Protein AF-0000000066075608 (afdb_homodimer)

Sequence (292 aa):
MLTFQFLFRASPATLLLTLYLQLGVITAQEDTRRTIILSTELPQEVTANELTTLKLKVETELRECMVIKAYLVSSKPLAGPFNYKYTGCLCSDYPRTFYWDFQTNSTVRIATVVDIIRELNICPDDQAVVPIKSNRYYAITDLTVNMLTFQFLFRASPATLLLTLYLQLGVITAQEDTRRTIILSTELPQEVTANELTTLKLKVETELRECMVIKAYLVSSKPLAGPFNYKYTGCLCSDYPRTFYWDFQTNSTVRIATVVDIIRELNICPDDQAVVPIKSNRYYAITDLTVN

InterPro domains:
  IPR007990 Prolactin-inducible protein [PF05326] (4-126)
  IPR007990 Prolactin-inducible protein [PIRSF002572] (1-146)
  IPR007990 Prolactin-inducible protein [PTHR15096] (1-145)
  IPR013783 Immunoglobulin-like fold [G3DSA:2.60.40.10] (29-146)
  IPR014756 Immunoglobulin E-set [SSF81296] (30-145)

pLDDT: mean 81.88, std 24.33, range [28.05, 98.69]

Structure (mmCIF, N/CA/C/O backbone):
data_AF-0000000066075608-model_v1
#
loop_
_entity.id
_entity.type
_entity.pdbx_description
1 polymer 'Prolactin-inducible protein homolog'
#
loop_
_atom_site.group_PDB
_atom_site.id
_atom_site.type_symbol
_atom_site.label_atom_id
_atom_site.label_alt_id
_atom_site.label_comp_id
_atom_site.label_asym_id
_atom_site.label_entity_id
_atom_site.label_seq_id
_atom_site.pdbx_PDB_ins_code
_atom_site.Cartn_x
_atom_site.Cartn_y
_atom_site.Cartn_z
_atom_site.occupancy
_atom_site.B_iso_or_equiv
_atom_site.auth_seq_id
_atom_site.auth_comp_id
_atom_site.auth_asym_id
_atom_site.auth_atom_id
_atom_site.pdbx_PDB_model_num
ATOM 1 N N . MET A 1 1 ? 71.5 -46.625 41.188 1 32.97 1 MET A N 1
ATOM 2 C CA . MET A 1 1 ? 71.75 -45.312 40.531 1 32.97 1 MET A CA 1
ATOM 3 C C . MET A 1 1 ? 70.438 -44.75 40.031 1 32.97 1 MET A C 1
ATOM 5 O O . MET A 1 1 ? 70.188 -44.688 38.812 1 32.97 1 MET A O 1
ATOM 9 N N . LEU A 1 2 ? 69.188 -45.188 40.719 1 36.72 2 LEU A N 1
ATOM 10 C CA . LEU A 1 2 ? 67.812 -44.938 40.281 1 36.72 2 LEU A CA 1
ATOM 11 C C . LEU A 1 2 ? 67.5 -43.469 40.281 1 36.72 2 LEU A C 1
ATOM 13 O O . LEU A 1 2 ? 67.625 -42.812 41.312 1 36.72 2 LEU A O 1
ATOM 17 N N . THR A 1 3 ? 67.75 -42.812 39.062 1 39.34 3 THR A N 1
ATOM 18 C CA . THR A 1 3 ? 67.562 -41.469 38.531 1 39.34 3 THR A CA 1
ATOM 19 C C . THR A 1 3 ? 66.125 -41 38.844 1 39.34 3 THR A C 1
ATOM 21 O O . THR A 1 3 ? 65.125 -41.719 38.594 1 39.34 3 THR A O 1
ATOM 24 N N . PHE A 1 4 ? 65.938 -40.188 39.969 1 36.09 4 PHE A N 1
ATOM 25 C CA . PHE A 1 4 ? 64.812 -39.438 40.5 1 36.09 4 PHE A CA 1
ATOM 26 C C . PHE A 1 4 ? 64.25 -38.5 39.469 1 36.09 4 PHE A C 1
ATOM 28 O O . PHE A 1 4 ? 64.562 -37.312 39.438 1 36.09 4 PHE A O 1
ATOM 35 N N . GLN A 1 5 ? 64.25 -38.875 38.188 1 39.69 5 GLN A N 1
ATOM 36 C CA . GLN A 1 5 ? 63.906 -37.781 37.25 1 39.69 5 GLN A CA 1
ATOM 37 C C . GLN A 1 5 ? 62.469 -37.344 37.438 1 39.69 5 GLN A C 1
ATOM 39 O O . GLN A 1 5 ? 61.531 -38.125 37.219 1 39.69 5 GLN A O 1
ATOM 44 N N . PHE A 1 6 ? 62.188 -36.75 38.656 1 35.66 6 PHE A N 1
ATOM 45 C CA . PHE A 1 6 ? 60.812 -36.281 38.875 1 35.66 6 PHE A CA 1
ATOM 46 C C . PHE A 1 6 ? 60.344 -35.375 37.75 1 35.66 6 PHE A C 1
ATOM 48 O O . PHE A 1 6 ? 61.094 -34.469 37.312 1 35.66 6 PHE A O 1
ATOM 55 N N . LEU A 1 7 ? 59.5 -35.969 36.844 1 35.28 7 LEU A N 1
ATOM 56 C CA . LEU A 1 7 ? 58.75 -35.469 35.719 1 35.28 7 LEU A CA 1
ATOM 57 C C . LEU A 1 7 ? 57.812 -34.344 36.125 1 35.28 7 LEU A C 1
ATOM 59 O O . LEU A 1 7 ? 56.906 -34.531 36.938 1 35.28 7 LEU A O 1
ATOM 63 N N . PHE A 1 8 ? 58.469 -33.219 36.562 1 33.34 8 PHE A N 1
ATOM 64 C CA . PHE A 1 8 ? 57.625 -32.062 36.781 1 33.34 8 PHE A CA 1
ATOM 65 C C . PHE A 1 8 ? 56.719 -31.797 35.594 1 33.34 8 PHE A C 1
ATOM 67 O O . PHE A 1 8 ? 57.188 -31.547 34.5 1 33.34 8 PHE A O 1
ATOM 74 N N . ARG A 1 9 ? 55.406 -32.438 35.656 1 31.97 9 ARG A N 1
ATOM 75 C CA . ARG A 1 9 ? 54.344 -32.438 34.688 1 31.97 9 ARG A CA 1
ATOM 76 C C . ARG A 1 9 ? 53.938 -31.031 34.281 1 31.97 9 ARG A C 1
ATOM 78 O O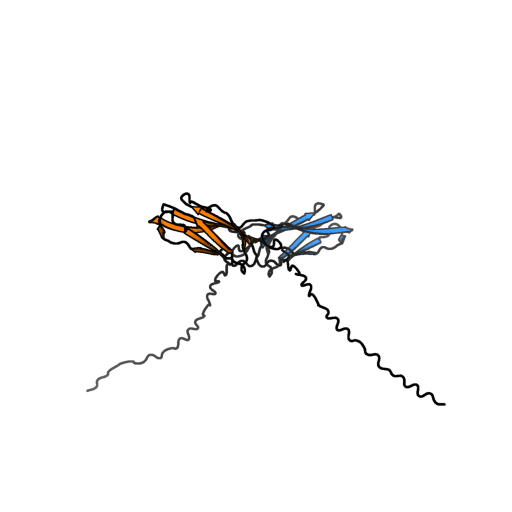 . ARG A 1 9 ? 53.688 -30.766 33.094 1 31.97 9 ARG A O 1
ATOM 85 N N . ALA A 1 10 ? 53.469 -30.125 35.25 1 37.59 10 ALA A N 1
ATOM 86 C CA . ALA A 1 10 ? 52.188 -29.516 34.938 1 37.59 10 ALA A CA 1
ATOM 87 C C . ALA A 1 10 ? 52.344 -28.297 34.031 1 37.59 10 ALA A C 1
ATOM 89 O O . ALA A 1 10 ? 53.125 -27.375 34.375 1 37.59 10 ALA A O 1
ATOM 90 N N . SER A 1 11 ? 52.406 -28.469 32.719 1 36.84 11 SER A N 1
ATOM 91 C CA . SER A 1 11 ? 52.406 -27.344 31.797 1 36.84 11 SER A CA 1
ATOM 92 C C . SER A 1 11 ? 51.281 -26.359 32.125 1 36.84 11 SER A C 1
ATOM 94 O O . SER A 1 11 ? 50.156 -26.766 32.438 1 36.84 11 SER A O 1
ATOM 96 N N . PRO A 1 12 ? 51.562 -25.172 32.75 1 39.66 12 PRO A N 1
ATOM 97 C CA . PRO A 1 12 ? 50.594 -24.109 32.969 1 39.66 12 PRO A CA 1
ATOM 98 C C . PRO A 1 12 ? 49.812 -23.75 31.688 1 39.66 12 PRO A C 1
ATOM 100 O O . PRO A 1 12 ? 50.438 -23.531 30.641 1 39.66 12 PRO A O 1
ATOM 103 N N . ALA A 1 13 ? 48.656 -24.5 31.422 1 40.81 13 ALA A N 1
ATOM 104 C CA . ALA A 1 13 ? 47.688 -24.125 30.391 1 40.81 13 ALA A CA 1
ATOM 105 C C . ALA A 1 13 ? 47.344 -22.641 30.484 1 40.81 13 ALA A C 1
ATOM 107 O O . ALA A 1 13 ? 46.938 -22.156 31.531 1 40.81 13 ALA A O 1
ATOM 108 N N . THR A 1 14 ? 48.25 -21.75 29.938 1 44 14 THR A N 1
ATOM 109 C CA . THR A 1 14 ? 47.906 -20.344 29.766 1 44 14 THR A CA 1
ATOM 110 C C . THR A 1 14 ? 46.5 -20.203 29.188 1 44 14 THR A C 1
ATOM 112 O O . THR A 1 14 ? 46.156 -20.828 28.188 1 44 14 THR A O 1
ATOM 115 N N . LEU A 1 15 ? 45.5 -20.156 30.109 1 35.09 15 LEU A N 1
ATOM 116 C CA . LEU A 1 15 ? 44.125 -19.797 29.75 1 35.09 15 LEU A CA 1
ATOM 117 C C . LEU A 1 15 ? 44.094 -18.469 29 1 35.09 15 LEU A C 1
ATOM 119 O O . LEU A 1 15 ? 44.438 -17.422 29.562 1 35.09 15 LEU A O 1
ATOM 123 N N . LEU A 1 16 ? 44.656 -18.531 27.719 1 34.34 16 LEU A N 1
ATOM 124 C CA . LEU A 1 16 ? 44.406 -17.359 26.891 1 34.34 16 LEU A CA 1
ATOM 125 C C . LEU A 1 16 ? 42.938 -16.953 26.984 1 34.34 16 LEU A C 1
ATOM 127 O O . LEU A 1 16 ? 42.031 -17.766 26.672 1 34.34 16 LEU A O 1
ATOM 131 N N . LEU A 1 17 ? 42.625 -16.234 28.047 1 32.09 17 LEU A N 1
ATOM 132 C CA . LEU A 1 17 ? 41.344 -15.539 28.078 1 32.09 17 LEU A CA 1
ATOM 133 C C . LEU A 1 17 ? 41.125 -14.734 26.797 1 32.09 17 LEU A C 1
ATOM 135 O O . LEU A 1 17 ? 41.781 -13.703 26.594 1 32.09 17 LEU A O 1
ATOM 139 N N . THR A 1 18 ? 41.156 -15.477 25.641 1 39.19 18 THR A N 1
ATOM 140 C CA . THR A 1 18 ? 40.719 -14.742 24.453 1 39.19 18 THR A CA 1
ATOM 141 C C . THR A 1 18 ? 39.375 -14.047 24.719 1 39.19 18 THR A C 1
ATOM 143 O O . THR A 1 18 ? 38.406 -14.695 25.141 1 39.19 18 THR A O 1
ATOM 146 N N . LEU A 1 19 ? 39.5 -12.867 25.391 1 36.06 19 LEU A N 1
ATOM 147 C CA . LEU A 1 19 ? 38.344 -12 25.328 1 36.06 19 LEU A CA 1
ATOM 148 C C . LEU A 1 19 ? 37.781 -11.953 23.922 1 36.06 19 LEU A C 1
ATOM 150 O O . LEU A 1 19 ? 38.375 -11.344 23.031 1 36.06 19 LEU A O 1
ATOM 154 N N . TYR A 1 20 ? 37.344 -13.195 23.484 1 33.28 20 TYR A N 1
ATOM 155 C CA . TYR A 1 20 ? 36.469 -13.094 22.312 1 33.28 20 TYR A CA 1
ATOM 156 C C . TYR A 1 20 ? 35.5 -11.93 22.453 1 33.28 20 TYR A C 1
ATOM 158 O O . TYR A 1 20 ? 34.719 -11.891 23.391 1 33.28 20 TYR A O 1
ATOM 166 N N . LEU A 1 21 ? 36.031 -10.633 22.359 1 32.81 21 LEU A N 1
ATOM 167 C CA . LEU A 1 21 ? 35.094 -9.602 21.984 1 32.81 21 LEU A CA 1
ATOM 168 C C . LEU A 1 21 ? 34.094 -10.117 20.938 1 32.81 21 LEU A C 1
ATOM 170 O O . LEU A 1 21 ? 34.5 -10.367 19.781 1 32.81 21 LEU A O 1
ATOM 174 N N . GLN A 1 22 ? 33.281 -11.086 21.312 1 31.14 22 GLN A N 1
ATOM 175 C CA . GLN A 1 22 ? 32.125 -11.336 20.469 1 31.14 22 GLN A CA 1
ATOM 176 C C . GLN A 1 22 ? 31.484 -10.023 20 1 31.14 22 GLN A C 1
ATOM 178 O O . GLN A 1 22 ? 30.859 -9.312 20.797 1 31.14 22 GLN A O 1
ATOM 183 N N . LEU A 1 23 ? 32.25 -9.156 19.328 1 34.84 23 LEU A N 1
ATOM 184 C CA . LEU A 1 23 ? 31.438 -8.234 18.531 1 34.84 23 LEU A CA 1
ATOM 185 C C . LEU A 1 23 ? 30.234 -8.945 17.922 1 34.84 23 LEU A C 1
ATOM 187 O O . LEU A 1 23 ? 30.406 -9.867 17.109 1 34.84 23 LEU A O 1
ATOM 191 N N . GLY A 1 24 ? 29.281 -9.281 18.781 1 35.47 24 GLY A N 1
ATOM 192 C CA . GLY A 1 24 ? 27.984 -9.633 18.203 1 35.47 24 GLY A CA 1
ATOM 193 C C . GLY A 1 24 ? 27.688 -8.922 16.906 1 35.47 24 GLY A C 1
ATOM 194 O O . GLY A 1 24 ? 27.625 -7.695 16.859 1 35.47 24 GLY A O 1
ATOM 195 N N . VAL A 1 25 ? 28.375 -9.266 15.859 1 35.84 25 VAL A N 1
ATOM 196 C CA . VAL A 1 25 ? 27.828 -8.875 14.57 1 35.84 25 VAL A CA 1
ATOM 197 C C . VAL A 1 25 ? 26.297 -8.953 14.617 1 35.84 25 VAL A C 1
ATOM 199 O O . VAL A 1 25 ? 25.734 -10.039 14.797 1 35.84 25 VAL A O 1
ATOM 202 N N . ILE A 1 26 ? 25.625 -8.164 15.383 1 35.56 26 ILE A N 1
ATOM 203 C CA . ILE A 1 26 ? 24.203 -7.984 15.094 1 35.56 26 ILE A CA 1
ATOM 204 C C . ILE A 1 26 ? 23.984 -8.031 13.586 1 35.56 26 ILE A C 1
ATOM 206 O O . ILE A 1 26 ? 24.5 -7.18 12.852 1 35.56 26 ILE A O 1
ATOM 210 N N . THR A 1 27 ? 24.312 -9.125 12.93 1 33.5 27 THR A N 1
ATOM 211 C CA . THR A 1 27 ? 23.672 -9.141 11.617 1 33.5 27 THR A CA 1
ATOM 212 C C . THR A 1 27 ? 22.297 -8.461 11.68 1 33.5 27 THR A C 1
ATOM 214 O O . THR A 1 27 ? 21.438 -8.844 12.469 1 33.5 27 THR A O 1
ATOM 217 N N . ALA A 1 28 ? 22.312 -7.227 11.734 1 35.5 28 ALA A N 1
ATOM 218 C CA . ALA A 1 28 ? 21.016 -6.633 11.43 1 35.5 28 ALA A CA 1
ATOM 219 C C . ALA A 1 28 ? 20.219 -7.531 10.484 1 35.5 28 ALA A C 1
ATOM 221 O O . ALA A 1 28 ? 20.562 -7.676 9.312 1 35.5 28 ALA A O 1
ATOM 222 N N . GLN A 1 29 ? 20.078 -8.844 10.68 1 38 29 GLN A N 1
ATOM 223 C CA . GLN A 1 29 ? 19.094 -9.586 9.906 1 38 29 GLN A CA 1
ATOM 224 C C . GLN A 1 29 ? 17.984 -8.664 9.406 1 38 29 GLN A C 1
ATOM 226 O O . GLN A 1 29 ? 17.219 -8.125 10.203 1 38 29 GLN A O 1
ATOM 231 N N . GLU A 1 30 ? 18.234 -7.785 8.625 1 43.56 30 GLU A N 1
ATOM 232 C CA . GLU A 1 30 ? 17.219 -6.934 8.008 1 43.56 30 GLU A CA 1
ATOM 233 C C . GLU A 1 30 ? 15.922 -7.699 7.777 1 43.56 30 GLU A C 1
ATOM 235 O O . GLU A 1 30 ? 15.891 -8.672 7.016 1 43.56 30 GLU A O 1
ATOM 240 N N . ASP A 1 31 ? 15.211 -8.156 8.805 1 51.06 31 ASP A N 1
ATOM 241 C CA . ASP A 1 31 ? 13.906 -8.805 8.844 1 51.06 31 ASP A CA 1
ATOM 242 C C . ASP A 1 31 ? 12.953 -8.188 7.824 1 51.06 31 ASP A C 1
ATOM 244 O O . ASP A 1 31 ? 12.148 -7.316 8.164 1 51.06 31 ASP A O 1
ATOM 248 N N . THR A 1 32 ? 13.383 -7.875 6.621 1 71.88 32 THR A N 1
ATOM 249 C CA . THR A 1 32 ? 12.492 -7.32 5.605 1 71.88 32 THR A CA 1
ATOM 250 C C . THR A 1 32 ? 11.367 -8.297 5.281 1 71.88 32 THR A C 1
ATOM 252 O O . THR A 1 32 ? 11.625 -9.469 4.988 1 71.88 32 THR A O 1
ATOM 255 N N . ARG A 1 33 ? 10.195 -8.055 5.703 1 88.75 33 ARG A N 1
ATOM 256 C CA . ARG A 1 33 ? 9.008 -8.852 5.422 1 88.75 33 ARG A CA 1
ATOM 257 C C . ARG A 1 33 ? 8.852 -9.094 3.924 1 88.75 33 ARG A C 1
ATOM 259 O O . ARG A 1 33 ? 8.992 -8.172 3.121 1 88.75 33 ARG A O 1
ATOM 266 N N . ARG A 1 34 ? 8.734 -10.352 3.604 1 93.94 34 ARG A N 1
ATOM 267 C CA . ARG A 1 34 ? 8.461 -10.664 2.205 1 93.94 34 ARG A CA 1
ATOM 268 C C . ARG A 1 34 ? 7.027 -10.305 1.832 1 93.94 34 ARG A C 1
ATOM 270 O O . ARG A 1 34 ? 6.078 -10.789 2.451 1 93.94 34 ARG A O 1
ATOM 277 N N . THR A 1 35 ? 6.812 -9.469 0.771 1 95.62 35 THR A N 1
ATOM 278 C CA . THR A 1 35 ? 5.5 -8.992 0.345 1 95.62 35 THR A CA 1
ATOM 279 C C . THR A 1 35 ? 4.656 -10.141 -0.198 1 95.62 35 THR A C 1
ATOM 281 O O . THR A 1 35 ? 3.477 -10.266 0.143 1 95.62 35 THR A O 1
ATOM 284 N N . ILE A 1 36 ? 5.285 -10.945 -1.074 1 97.31 36 ILE A N 1
ATOM 285 C CA . ILE A 1 36 ? 4.586 -12.086 -1.66 1 97.31 36 ILE A CA 1
ATOM 286 C C . ILE A 1 36 ? 5.484 -13.32 -1.608 1 97.31 36 ILE A C 1
ATOM 288 O O . ILE A 1 36 ? 6.672 -13.25 -1.94 1 97.31 36 ILE A O 1
ATOM 292 N N . ILE A 1 37 ? 4.945 -14.43 -1.154 1 97.94 37 ILE A N 1
ATOM 293 C CA . ILE A 1 37 ? 5.574 -15.742 -1.185 1 97.94 37 ILE A CA 1
ATOM 294 C C . ILE A 1 37 ? 4.75 -16.688 -2.055 1 97.94 37 ILE A C 1
ATOM 296 O O . ILE A 1 37 ? 3.555 -16.875 -1.812 1 97.94 37 ILE A 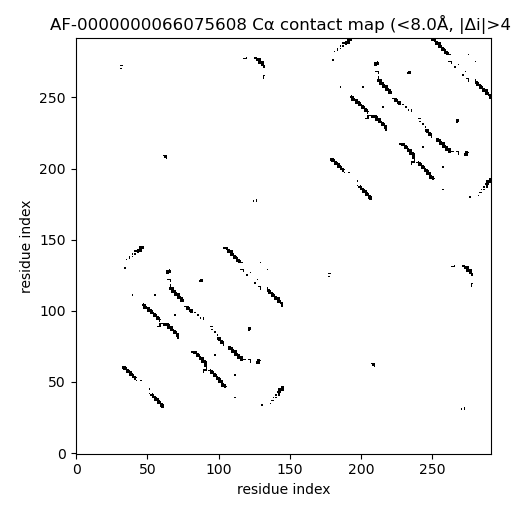O 1
ATOM 300 N N . LEU A 1 38 ? 5.41 -17.25 -3.029 1 98.31 38 LEU A N 1
ATOM 301 C CA . LEU A 1 38 ? 4.715 -18.125 -3.965 1 98.31 38 LEU A CA 1
ATOM 302 C C . LEU A 1 38 ? 5.152 -19.578 -3.785 1 98.31 38 LEU A C 1
ATOM 304 O O . LEU A 1 38 ? 6.34 -19.844 -3.572 1 98.31 38 LEU A O 1
ATOM 308 N N . SER A 1 39 ? 4.176 -20.438 -3.822 1 97.12 39 SER A N 1
ATOM 309 C CA . SER A 1 39 ? 4.402 -21.891 -3.881 1 97.12 39 SER A CA 1
ATOM 310 C C . SER A 1 39 ? 3.562 -22.531 -4.98 1 97.12 39 SER A C 1
ATOM 312 O O . SER A 1 39 ? 2.334 -22.562 -4.887 1 97.12 39 SER A O 1
ATOM 314 N N . THR A 1 40 ? 4.25 -23.062 -5.984 1 95.94 40 THR A N 1
ATOM 315 C CA . THR A 1 40 ? 3.562 -23.672 -7.117 1 95.94 40 THR A CA 1
ATOM 316 C C . THR A 1 40 ? 3.76 -25.188 -7.109 1 95.94 40 THR A C 1
ATOM 318 O O . THR A 1 40 ? 4.875 -25.672 -6.91 1 95.94 40 THR A O 1
ATOM 321 N N . GLU A 1 41 ? 2.639 -25.828 -7.355 1 95.5 41 GLU A N 1
ATOM 322 C CA . GLU A 1 41 ? 2.674 -27.281 -7.5 1 95.5 41 GLU A CA 1
ATOM 323 C C . GLU A 1 41 ? 2.113 -27.719 -8.852 1 95.5 41 GLU A C 1
ATOM 325 O O . GLU A 1 41 ? 0.975 -27.391 -9.195 1 95.5 41 GLU A O 1
ATOM 330 N N . LEU A 1 42 ? 2.943 -28.375 -9.594 1 93.88 42 LEU A N 1
ATOM 331 C CA . LEU A 1 42 ? 2.605 -28.891 -10.914 1 93.88 42 LEU A CA 1
ATOM 332 C C . LEU A 1 42 ? 3.361 -30.188 -11.195 1 93.88 42 LEU A C 1
ATOM 334 O O . LEU A 1 42 ? 4.566 -30.266 -10.961 1 93.88 42 LEU A O 1
ATOM 338 N N . PRO A 1 43 ? 2.629 -31.188 -11.672 1 90.69 43 PRO A N 1
ATOM 339 C CA . PRO A 1 43 ? 3.385 -32.375 -12.055 1 90.69 43 PRO A CA 1
ATOM 340 C C . PRO A 1 43 ? 4.449 -32.094 -13.109 1 90.69 43 PRO A C 1
ATOM 342 O O . PRO A 1 43 ? 4.227 -31.266 -14.008 1 90.69 43 PRO A O 1
ATOM 345 N N . GLN A 1 44 ? 5.594 -32.781 -12.961 1 88 44 GLN A N 1
ATOM 346 C CA . GLN A 1 44 ? 6.688 -32.5 -13.891 1 88 44 GLN A CA 1
ATOM 347 C C . GLN A 1 44 ? 6.422 -33.125 -15.25 1 88 44 GLN A C 1
ATOM 349 O O . GLN A 1 44 ? 6.828 -32.594 -16.281 1 88 44 GLN A O 1
ATOM 354 N N . GLU A 1 45 ? 5.77 -34.188 -15.25 1 88.5 45 GLU A N 1
ATOM 355 C CA . GLU A 1 45 ? 5.484 -34.875 -16.5 1 88.5 45 GLU A CA 1
ATOM 356 C C . GLU A 1 45 ? 4.039 -35.344 -16.562 1 88.5 45 GLU A C 1
ATOM 358 O O . GLU A 1 45 ? 3.492 -35.812 -15.547 1 88.5 45 GLU A O 1
ATOM 363 N N . VAL A 1 46 ? 3.57 -35.062 -17.75 1 89.88 46 VAL A N 1
ATOM 364 C CA . VAL A 1 46 ? 2.201 -35.531 -17.906 1 89.88 46 VAL A CA 1
ATOM 365 C C . VAL A 1 46 ? 2.047 -36.219 -19.266 1 89.88 46 VAL A C 1
ATOM 367 O O . VAL A 1 46 ? 2.9 -36.062 -20.141 1 89.88 46 VAL A O 1
ATOM 370 N N . THR A 1 47 ? 1.006 -37.094 -19.344 1 91 47 THR A N 1
ATOM 371 C CA . THR A 1 47 ? 0.649 -37.656 -20.625 1 91 47 THR A CA 1
ATOM 372 C C . THR A 1 47 ? -0.124 -36.656 -21.484 1 91 47 THR A C 1
ATOM 374 O O . THR A 1 47 ? -0.897 -35.875 -20.953 1 91 47 THR A O 1
ATOM 377 N N . ALA A 1 48 ? 0.077 -36.844 -22.797 1 88.44 48 ALA A N 1
ATOM 378 C CA . ALA A 1 48 ? -0.619 -35.969 -23.719 1 88.44 48 ALA A CA 1
ATOM 379 C C . ALA A 1 48 ? -2.127 -36 -23.5 1 88.44 48 ALA A C 1
ATOM 381 O O . ALA A 1 48 ? -2.703 -37.094 -23.312 1 88.44 48 ALA A O 1
ATOM 382 N N . ASN A 1 49 ? -2.689 -34.844 -23.406 1 88.56 49 ASN A N 1
ATOM 383 C CA . ASN A 1 49 ? -4.133 -34.625 -23.344 1 88.56 49 ASN A CA 1
ATOM 384 C C . ASN A 1 49 ? -4.695 -35.062 -21.984 1 88.56 49 ASN A C 1
ATOM 386 O O . ASN A 1 49 ? -5.906 -35.219 -21.844 1 88.56 49 ASN A O 1
ATOM 390 N N . GLU A 1 50 ? -3.809 -35.25 -21.094 1 90.88 50 GLU A N 1
ATOM 391 C CA . GLU A 1 50 ? -4.25 -35.562 -19.734 1 90.88 50 GLU A CA 1
ATOM 392 C C . GLU A 1 50 ? -4.68 -34.312 -18.984 1 90.88 50 GLU A C 1
ATOM 394 O O . GLU A 1 50 ? -4.031 -33.25 -19.078 1 90.88 50 GLU A O 1
ATOM 399 N N . LEU A 1 51 ? -5.773 -34.469 -18.312 1 91.25 51 LEU A N 1
ATOM 400 C CA . LEU A 1 51 ? -6.184 -33.344 -17.453 1 91.25 51 LEU A CA 1
ATOM 401 C C . LEU A 1 51 ? -5.195 -33.156 -16.312 1 91.25 51 LEU A C 1
ATOM 403 O O . LEU A 1 51 ? -4.871 -34.094 -15.594 1 91.25 51 LEU A O 1
ATOM 407 N N . THR A 1 52 ? -4.668 -31.906 -16.266 1 93 52 THR A N 1
ATOM 408 C CA . THR A 1 52 ? -3.672 -31.562 -15.25 1 93 52 THR A CA 1
ATOM 409 C C . THR A 1 52 ? -4.098 -30.328 -14.477 1 93 52 THR A C 1
ATOM 411 O O . THR A 1 52 ? -4.793 -29.453 -15.016 1 93 52 THR A O 1
ATOM 414 N N . THR A 1 53 ? -3.715 -30.328 -13.18 1 94.81 53 THR A N 1
ATOM 415 C CA . THR A 1 53 ? -4.074 -29.188 -12.328 1 94.81 53 THR A CA 1
ATOM 416 C C . THR A 1 53 ? -2.824 -28.516 -11.781 1 94.81 53 THR A C 1
ATOM 418 O O . THR A 1 53 ? -1.931 -29.172 -11.25 1 94.81 53 THR A O 1
ATOM 421 N N . LEU A 1 54 ? -2.762 -27.266 -11.992 1 96.06 54 LEU A N 1
ATOM 422 C CA . LEU A 1 54 ? -1.745 -26.453 -11.328 1 96.06 54 LEU A CA 1
ATOM 423 C C . LEU A 1 54 ? -2.301 -25.812 -10.062 1 96.06 54 LEU A C 1
ATOM 425 O O . LEU A 1 54 ? -3.389 -25.234 -10.086 1 96.06 54 LEU A O 1
ATOM 429 N N . LYS A 1 55 ? -1.559 -25.938 -8.969 1 97.38 55 LYS A N 1
ATOM 430 C CA . LYS A 1 55 ? -1.904 -25.344 -7.68 1 97.38 55 LYS A CA 1
ATOM 431 C C . LYS A 1 55 ? -0.937 -24.219 -7.312 1 97.38 55 LYS A C 1
ATOM 433 O O . LYS A 1 55 ? 0.282 -24.406 -7.363 1 97.38 55 LYS A O 1
ATOM 438 N N . LEU A 1 56 ? -1.476 -23.094 -7.035 1 97.81 56 LEU A N 1
ATOM 439 C CA . LEU A 1 56 ? -0.67 -21.953 -6.586 1 97.81 56 LEU A CA 1
ATOM 440 C C . LEU A 1 56 ? -1.1 -21.5 -5.199 1 97.81 56 LEU A C 1
ATOM 442 O O . LEU A 1 56 ? -2.246 -21.094 -5 1 97.81 56 LEU A O 1
ATOM 446 N N . LYS A 1 57 ? -0.221 -21.531 -4.238 1 98.69 57 LYS A N 1
ATOM 447 C CA . LYS A 1 57 ? -0.426 -20.953 -2.912 1 98.69 57 LYS A CA 1
ATOM 448 C C . LYS A 1 57 ? 0.287 -19.609 -2.787 1 98.69 57 LYS A C 1
ATOM 450 O O . LYS A 1 57 ? 1.458 -19.484 -3.15 1 98.69 57 LYS A O 1
ATOM 455 N N . VAL A 1 58 ? -0.399 -18.641 -2.354 1 98.56 58 VAL A N 1
ATOM 456 C CA . VAL A 1 58 ? 0.133 -17.297 -2.184 1 98.56 58 VAL A CA 1
ATOM 457 C C . VAL A 1 58 ? 0.056 -16.891 -0.713 1 98.56 58 VAL A C 1
ATOM 459 O O . VAL A 1 58 ? -1.003 -17 -0.089 1 98.56 58 VAL A O 1
ATOM 462 N N . GLU A 1 59 ? 1.204 -16.406 -0.182 1 98.62 59 GLU A N 1
ATOM 463 C CA . GLU A 1 59 ? 1.276 -15.938 1.199 1 98.62 59 GLU A CA 1
ATOM 464 C C . GLU A 1 59 ? 1.938 -14.562 1.284 1 98.62 59 GLU A C 1
ATOM 466 O O . GLU A 1 59 ? 2.506 -14.078 0.302 1 98.62 59 GLU A O 1
ATOM 471 N N . THR A 1 60 ? 1.789 -13.914 2.385 1 97.12 60 THR A N 1
ATOM 472 C CA . THR A 1 60 ? 2.463 -12.641 2.629 1 97.12 60 THR A CA 1
ATOM 473 C C . THR A 1 60 ? 2.896 -12.531 4.086 1 97.12 60 THR A C 1
ATOM 475 O O . THR A 1 60 ? 2.258 -13.102 4.977 1 97.12 60 THR A O 1
ATOM 478 N N . GLU A 1 61 ? 3.932 -11.758 4.281 1 96.5 61 GLU A N 1
ATOM 479 C CA . GLU A 1 61 ? 4.375 -11.438 5.633 1 96.5 61 GLU A CA 1
ATOM 480 C C . GLU A 1 61 ? 3.998 -10.008 6.016 1 96.5 61 GLU A C 1
ATOM 482 O O . GLU A 1 61 ? 4.262 -9.57 7.137 1 96.5 61 GLU A O 1
ATOM 487 N N . LEU A 1 62 ? 3.414 -9.289 5.066 1 95.06 62 LEU A N 1
ATOM 488 C CA . LEU A 1 62 ? 2.947 -7.957 5.426 1 95.06 62 LEU A CA 1
ATOM 489 C C . LEU A 1 62 ? 1.855 -8.031 6.488 1 95.06 62 LEU A C 1
ATOM 491 O O . LEU A 1 62 ? 1.02 -8.93 6.465 1 95.06 62 LEU A O 1
ATOM 495 N N . ARG A 1 63 ? 1.795 -7.059 7.215 1 94.56 63 ARG A N 1
ATOM 496 C CA . ARG A 1 63 ? 0.848 -7.051 8.328 1 94.56 63 ARG A CA 1
ATOM 497 C C . ARG A 1 63 ? -0.49 -6.457 7.902 1 94.56 63 ARG A C 1
ATOM 499 O O . ARG A 1 63 ? -1.505 -6.656 8.57 1 94.56 63 ARG A O 1
ATOM 506 N N . GLU A 1 64 ? -0.475 -5.648 6.812 1 95.06 64 GLU A N 1
ATOM 507 C CA . GLU A 1 64 ? -1.715 -5.195 6.188 1 95.06 64 GLU A CA 1
ATOM 508 C C . GLU A 1 64 ? -2.125 -6.113 5.039 1 95.06 64 GLU A C 1
ATOM 510 O O . GLU A 1 64 ? -1.274 -6.75 4.414 1 95.06 64 GLU A O 1
ATOM 515 N N . CYS A 1 65 ? -3.316 -6.062 4.781 1 96.69 65 CYS A N 1
ATOM 516 C CA . CYS A 1 65 ? -3.818 -6.898 3.699 1 96.69 65 CYS A CA 1
ATOM 517 C C . CYS A 1 65 ? -3.602 -6.227 2.348 1 96.69 65 CYS A C 1
ATOM 519 O O . CYS A 1 65 ? -3.371 -5.02 2.279 1 96.69 65 CYS A O 1
ATOM 521 N N . MET A 1 66 ? -3.701 -7.062 1.282 1 97.94 66 MET A N 1
ATOM 522 C CA . MET A 1 66 ? -3.582 -6.613 -0.103 1 97.94 66 MET A CA 1
ATOM 523 C C . MET A 1 66 ? -4.629 -7.289 -0.983 1 97.94 66 MET A C 1
ATOM 525 O O . MET A 1 66 ? -5.141 -8.359 -0.642 1 97.94 66 MET A O 1
ATOM 529 N N . VAL A 1 67 ? -5 -6.645 -2.074 1 98.12 67 VAL A N 1
ATOM 530 C CA . VAL A 1 67 ? -5.801 -7.289 -3.109 1 98.12 67 VAL A CA 1
ATOM 531 C C . VAL A 1 67 ? -4.891 -7.844 -4.199 1 98.12 67 VAL A C 1
ATOM 533 O O . VAL A 1 67 ? -4.012 -7.137 -4.703 1 98.12 67 VAL A O 1
ATOM 536 N N . ILE A 1 68 ? -5.168 -9.062 -4.523 1 98.69 68 ILE A N 1
ATOM 537 C CA . ILE A 1 68 ? -4.281 -9.648 -5.52 1 98.69 68 ILE A CA 1
ATOM 538 C C . ILE A 1 68 ? -5.105 -10.211 -6.676 1 98.69 68 ILE A C 1
ATOM 540 O O . ILE A 1 68 ? -6.277 -10.555 -6.504 1 98.69 68 ILE A O 1
ATOM 544 N N . LYS A 1 69 ? -4.52 -10.242 -7.816 1 98.69 69 LYS A N 1
ATOM 545 C CA . LYS A 1 69 ? -4.977 -10.945 -9.008 1 98.69 69 LYS A CA 1
ATOM 546 C C . LYS A 1 69 ? -3.992 -12.039 -9.414 1 98.69 69 LYS A C 1
ATOM 548 O O . LYS A 1 69 ? -2.785 -11.797 -9.5 1 98.69 69 LYS A O 1
ATOM 553 N N . ALA A 1 70 ? -4.488 -13.227 -9.609 1 98.56 70 ALA A N 1
ATOM 554 C CA . ALA A 1 70 ? -3.645 -14.359 -9.969 1 98.56 70 ALA A CA 1
ATOM 555 C C . ALA A 1 70 ? -4.07 -14.961 -11.305 1 98.56 70 ALA A C 1
ATOM 557 O O . ALA A 1 70 ? -5.262 -15.141 -11.555 1 98.56 70 ALA A O 1
ATOM 558 N N . TYR A 1 71 ? -3.055 -15.258 -12.109 1 98.19 71 TYR A N 1
ATOM 559 C CA . TYR A 1 71 ? -3.355 -15.82 -13.422 1 98.19 71 TYR A CA 1
ATOM 560 C C . TYR A 1 71 ? -2.143 -16.547 -13.992 1 98.19 71 TYR A C 1
ATOM 562 O O . TYR A 1 71 ? -1.045 -16.469 -13.438 1 98.19 71 TYR A O 1
ATOM 570 N N . LEU A 1 72 ? -2.416 -17.281 -15.062 1 97.19 72 LEU A N 1
ATOM 571 C CA . LEU A 1 72 ? -1.36 -18.047 -15.711 1 97.19 72 LEU A CA 1
ATOM 572 C C . LEU A 1 72 ? -0.98 -17.422 -17.047 1 97.19 72 LEU A C 1
ATOM 574 O O . LEU A 1 72 ? -1.83 -16.859 -17.734 1 97.19 72 LEU A O 1
ATOM 578 N N . VAL A 1 73 ? 0.31 -17.5 -17.344 1 96.25 73 VAL A N 1
ATOM 579 C CA . VAL A 1 73 ? 0.834 -17.234 -18.688 1 96.25 73 VAL A CA 1
ATOM 580 C C . VAL A 1 73 ? 1.63 -18.438 -19.172 1 96.25 73 VAL A C 1
ATOM 582 O O . VAL A 1 73 ? 2.465 -18.969 -18.453 1 96.25 73 VAL A O 1
ATOM 585 N N . SER A 1 74 ? 1.316 -18.891 -20.344 1 95.31 74 SER A N 1
ATOM 586 C CA . SER A 1 74 ? 1.994 -20.078 -20.859 1 95.31 74 SER A CA 1
ATOM 587 C C . SER A 1 74 ? 2.686 -19.781 -22.188 1 95.31 74 SER A C 1
ATOM 589 O O . SER A 1 74 ? 2.283 -18.875 -22.922 1 95.31 74 SER A O 1
ATOM 591 N N . SER A 1 75 ? 3.703 -20.594 -22.469 1 95.19 75 SER A N 1
ATOM 592 C CA . SER A 1 75 ? 4.492 -20.438 -23.688 1 95.19 75 SER A CA 1
ATOM 593 C C . SER A 1 75 ? 3.713 -20.875 -24.922 1 95.19 75 SER A C 1
ATOM 595 O O . SER A 1 75 ? 4.031 -20.484 -26.047 1 95.19 75 SER A O 1
ATOM 597 N N . LYS A 1 76 ? 2.697 -21.766 -24.734 1 93.31 76 LYS A N 1
ATOM 598 C CA . LYS A 1 76 ? 1.797 -22.25 -25.781 1 93.31 76 LYS A CA 1
ATOM 599 C C . LYS A 1 76 ? 0.353 -22.281 -25.281 1 93.31 76 LYS A C 1
ATOM 601 O O . LYS A 1 76 ? 0.103 -22.266 -24.078 1 93.31 76 LYS A O 1
ATOM 606 N N . PRO A 1 77 ? -0.63 -22.344 -26.234 1 92.75 77 PRO A N 1
ATOM 607 C CA . PRO A 1 77 ? -2.027 -22.422 -25.797 1 92.75 77 PRO A CA 1
ATOM 608 C C . PRO A 1 77 ? -2.326 -23.703 -25.031 1 92.75 77 PRO A C 1
ATOM 610 O O . PRO A 1 77 ? -1.796 -24.766 -25.359 1 92.75 77 PRO A O 1
ATOM 613 N N . LEU A 1 78 ? -3.086 -23.516 -24.016 1 92.5 78 LEU A N 1
ATOM 614 C CA . LEU A 1 78 ? -3.564 -24.656 -23.234 1 92.5 78 LEU A CA 1
ATOM 615 C C . LEU A 1 78 ? -5.051 -24.891 -23.469 1 92.5 78 LEU A C 1
ATOM 617 O O . LEU A 1 78 ? -5.793 -23.953 -23.766 1 92.5 78 LEU A O 1
ATOM 621 N N . ALA A 1 79 ? -5.426 -26.047 -23.328 1 90.5 79 ALA A N 1
ATOM 622 C CA . ALA A 1 79 ? -6.848 -26.359 -23.438 1 90.5 79 ALA A CA 1
ATOM 623 C C . ALA A 1 79 ? -7.523 -26.312 -22.062 1 90.5 79 ALA A C 1
ATOM 625 O O . ALA A 1 79 ? -6.879 -26.562 -21.047 1 90.5 79 ALA A O 1
ATOM 626 N N . GLY A 1 80 ? -8.789 -25.891 -22.078 1 88.19 80 GLY A N 1
ATOM 627 C CA . GLY A 1 80 ? -9.523 -25.812 -20.828 1 88.19 80 GLY A CA 1
ATOM 628 C C . GLY A 1 80 ? -9.578 -24.422 -20.25 1 88.19 80 GLY A C 1
ATOM 629 O O . GLY A 1 80 ? -9.25 -23.453 -20.922 1 88.19 80 GLY A O 1
ATOM 630 N N . PRO A 1 81 ? -10.055 -24.312 -19.031 1 87 81 PRO A N 1
ATOM 631 C CA . PRO A 1 81 ? -10.234 -23.016 -18.391 1 87 81 PRO A CA 1
ATOM 632 C C . PRO A 1 81 ? -8.938 -22.484 -17.781 1 87 81 PRO A C 1
ATOM 634 O O . PRO A 1 81 ? -8.93 -22.047 -16.625 1 87 81 PRO A O 1
ATOM 637 N N . PHE A 1 82 ? -7.926 -22.328 -18.578 1 87.19 82 PHE A N 1
ATOM 638 C CA . PHE A 1 82 ? -6.602 -21.906 -18.141 1 87.19 82 PHE A CA 1
ATOM 639 C C . PHE A 1 82 ? -6.508 -20.391 -18.047 1 87.19 82 PHE A C 1
ATOM 641 O O . PHE A 1 82 ? -5.672 -19.859 -17.297 1 87.19 82 PHE A O 1
ATOM 648 N N . ASN A 1 83 ? -7.414 -19.719 -18.562 1 88.5 83 ASN A N 1
ATOM 649 C CA . ASN A 1 83 ? -7.293 -18.266 -18.688 1 88.5 83 ASN A CA 1
ATOM 650 C C . ASN A 1 83 ? -8.062 -17.547 -17.578 1 88.5 83 ASN A C 1
ATOM 652 O O . ASN A 1 83 ? -8.156 -16.312 -17.594 1 88.5 83 ASN A O 1
ATOM 656 N N . TYR A 1 84 ? -8.531 -18.25 -16.781 1 94.31 84 TYR A N 1
ATOM 657 C CA . TYR A 1 84 ? -9.258 -17.641 -15.672 1 94.31 84 TYR A CA 1
ATOM 658 C C . TYR A 1 84 ? -8.32 -16.812 -14.797 1 94.31 84 TYR A C 1
ATOM 660 O O . TYR A 1 84 ? -7.188 -17.219 -14.531 1 94.31 84 TYR A O 1
ATOM 668 N N . LYS A 1 85 ? -8.805 -15.625 -14.336 1 97.5 85 LYS A N 1
ATOM 669 C CA . LYS A 1 85 ? -8.078 -14.766 -13.406 1 97.5 85 LYS A CA 1
ATOM 670 C C . LYS A 1 85 ? -8.82 -14.641 -12.078 1 97.5 85 LYS A C 1
ATOM 672 O O . LYS A 1 85 ? -9.984 -14.227 -12.055 1 97.5 85 LYS A O 1
ATOM 677 N N . TYR A 1 86 ? -8.117 -15 -11.117 1 97.69 86 TYR A N 1
ATOM 678 C CA . TYR A 1 86 ? -8.695 -14.914 -9.781 1 97.69 86 TYR A CA 1
ATOM 679 C C . TYR A 1 86 ? -8.383 -13.562 -9.141 1 97.69 86 TYR A C 1
ATOM 681 O O . TYR A 1 86 ? -7.309 -13 -9.359 1 97.69 86 TYR A O 1
ATOM 689 N N . THR A 1 87 ? -9.297 -13.07 -8.383 1 98.06 87 THR A N 1
ATOM 690 C CA . THR A 1 87 ? -9.086 -11.906 -7.527 1 98.06 87 THR A CA 1
ATOM 691 C C . THR A 1 87 ? -9.43 -12.234 -6.078 1 98.06 87 THR A C 1
ATOM 693 O O . THR A 1 87 ? -10.438 -12.906 -5.809 1 98.06 87 THR A O 1
ATOM 696 N N . GLY A 1 88 ? -8.555 -11.734 -5.199 1 97.56 88 GLY A N 1
ATOM 697 C CA . GLY A 1 88 ? -8.844 -12.039 -3.807 1 97.56 88 GLY A CA 1
ATOM 698 C C . GLY A 1 88 ? -8.125 -11.125 -2.834 1 97.56 88 GLY A C 1
ATOM 699 O O . GLY A 1 88 ? -7.227 -10.375 -3.229 1 97.56 88 GLY A O 1
ATOM 700 N N . CYS A 1 89 ? -8.633 -11.227 -1.595 1 98.25 89 CYS A N 1
ATOM 701 C CA . CYS A 1 89 ? -7.984 -10.539 -0.485 1 98.25 89 CYS A CA 1
ATOM 702 C C . CYS A 1 89 ? -6.914 -11.414 0.153 1 98.25 89 CYS A C 1
ATOM 704 O O . CYS A 1 89 ? -7.18 -12.57 0.5 1 98.25 89 CYS A O 1
ATOM 706 N N . LEU A 1 90 ? -5.629 -10.906 0.194 1 98.38 90 LEU A N 1
ATOM 707 C CA . LEU A 1 90 ? -4.508 -11.617 0.796 1 98.38 90 LEU A CA 1
ATOM 708 C C . LEU A 1 90 ? -4.09 -10.969 2.107 1 98.38 90 LEU A C 1
ATOM 710 O O . LEU A 1 90 ? -3.754 -9.781 2.135 1 98.38 90 LEU A O 1
ATOM 714 N N . CYS A 1 91 ? -4.074 -11.75 3.236 1 97.12 91 CYS A N 1
ATOM 715 C CA . CYS A 1 91 ? -3.617 -11.32 4.555 1 97.12 91 CYS A CA 1
ATOM 716 C C . CYS A 1 91 ? -2.627 -12.32 5.141 1 97.12 91 CYS A C 1
ATOM 718 O O . CYS A 1 91 ? -2.59 -13.484 4.723 1 97.12 91 CYS A O 1
ATOM 720 N N . SER A 1 92 ? -1.809 -11.875 6.047 1 95.81 92 SER A N 1
ATOM 721 C CA . SER A 1 92 ? -0.786 -12.75 6.617 1 95.81 92 SER A CA 1
ATOM 722 C C . SER A 1 92 ? -1.408 -13.977 7.273 1 95.81 92 SER A C 1
ATOM 724 O O . SER A 1 92 ? -0.808 -15.055 7.281 1 95.81 92 SER A O 1
ATOM 726 N N . ASP A 1 93 ? -2.545 -13.805 7.82 1 96.12 93 ASP A N 1
ATOM 727 C CA . ASP A 1 93 ? -3.18 -14.922 8.508 1 96.12 93 ASP A CA 1
ATOM 728 C C . ASP A 1 93 ? -4.172 -15.633 7.59 1 96.12 93 ASP A C 1
ATOM 730 O O . ASP A 1 93 ? -4.82 -16.609 8 1 96.12 93 ASP A O 1
ATOM 734 N N . TYR A 1 94 ? -4.344 -15.148 6.438 1 96.56 94 TYR A N 1
ATOM 735 C CA . TYR A 1 94 ? -5.289 -15.727 5.488 1 96.56 94 TYR A CA 1
ATOM 736 C C . TYR A 1 94 ? -4.641 -15.93 4.125 1 96.56 94 TYR A C 1
ATOM 738 O O . TYR A 1 94 ? -4.973 -15.227 3.166 1 96.56 94 TYR A O 1
ATOM 746 N N . PRO A 1 95 ? -3.881 -16.922 3.947 1 98.06 95 PRO A N 1
ATOM 747 C CA . PRO A 1 95 ? -3.283 -17.234 2.646 1 98.06 95 PRO A CA 1
ATOM 748 C C . PRO A 1 95 ? -4.32 -17.656 1.608 1 98.06 95 PRO A C 1
ATOM 750 O O . PRO A 1 95 ? -5.445 -18 1.964 1 98.06 95 PRO A O 1
ATOM 753 N N . ARG A 1 96 ? -3.906 -17.578 0.323 1 98.5 96 ARG A N 1
ATOM 754 C CA . ARG A 1 96 ? -4.805 -17.953 -0.764 1 98.5 96 ARG A CA 1
ATOM 755 C C . ARG A 1 96 ? -4.223 -19.094 -1.593 1 98.5 96 ARG A C 1
ATOM 757 O O . ARG A 1 96 ? -3.014 -19.125 -1.836 1 98.5 96 ARG A O 1
ATOM 764 N N . THR A 1 97 ? -5.109 -19.953 -1.995 1 98.5 97 THR A N 1
ATOM 765 C CA . THR A 1 97 ? -4.738 -21.031 -2.906 1 98.5 97 THR A CA 1
ATOM 766 C C . THR A 1 97 ? -5.641 -21.031 -4.137 1 98.5 97 THR A C 1
ATOM 768 O O . THR A 1 97 ? -6.859 -20.875 -4.02 1 98.5 97 THR A O 1
ATOM 771 N N . PHE A 1 98 ? -5.027 -21.234 -5.25 1 98 98 PHE A N 1
ATOM 772 C CA . PHE A 1 98 ? -5.75 -21.219 -6.52 1 98 98 PHE A CA 1
ATOM 773 C C . PHE A 1 98 ? -5.438 -22.469 -7.332 1 98 98 PHE A C 1
ATOM 775 O O . PHE A 1 98 ? -4.371 -23.062 -7.18 1 98 98 PHE A O 1
ATOM 782 N N . TYR A 1 99 ? -6.402 -22.766 -8.195 1 97.06 99 TYR A N 1
ATOM 783 C CA . TYR A 1 99 ? -6.262 -23.969 -9.023 1 97.06 99 TYR A CA 1
ATOM 784 C C . TYR A 1 99 ? -6.652 -23.688 -10.469 1 97.06 99 TYR A C 1
ATOM 786 O O . TYR A 1 99 ? -7.633 -22.984 -10.719 1 97.06 99 TYR A O 1
ATOM 794 N N . TRP A 1 100 ? -5.941 -24.203 -11.32 1 96.62 100 TRP A N 1
ATOM 795 C CA . TRP A 1 100 ? -6.273 -24.188 -12.742 1 96.62 100 TRP A CA 1
ATOM 796 C C . TRP A 1 100 ? -6.199 -25.578 -13.336 1 96.62 100 TRP A C 1
ATOM 798 O O . TRP A 1 100 ? -5.172 -26.25 -13.242 1 96.62 100 TRP A O 1
ATOM 808 N N . ASP A 1 101 ? -7.18 -25.906 -14.023 1 94.94 101 ASP A N 1
ATOM 809 C CA . ASP A 1 101 ? -7.203 -27.156 -14.766 1 94.94 101 ASP A CA 1
ATOM 810 C C . ASP A 1 101 ? -6.961 -26.922 -16.25 1 94.94 101 ASP A C 1
ATOM 812 O O . ASP A 1 101 ? -7.484 -25.953 -16.828 1 94.94 101 ASP A O 1
ATOM 816 N N . PHE A 1 102 ? -6.141 -27.875 -16.844 1 95.38 102 PHE A N 1
ATOM 817 C CA . PHE A 1 102 ? -5.906 -27.734 -18.281 1 95.38 102 PHE A CA 1
ATOM 818 C C . PHE A 1 102 ? -5.328 -29.016 -18.875 1 95.38 102 PHE A C 1
ATOM 820 O O . PHE A 1 102 ? -5.027 -29.953 -18.141 1 95.38 102 PHE A O 1
ATOM 827 N N . GLN A 1 103 ? -5.266 -28.984 -20.219 1 94.75 103 GLN A N 1
ATOM 828 C CA . GLN A 1 103 ? -4.641 -30.062 -20.984 1 94.75 103 GLN A CA 1
ATOM 829 C C . GLN A 1 103 ? -3.645 -29.5 -22 1 94.75 103 GLN A C 1
ATOM 831 O O . GLN A 1 103 ? -3.805 -28.375 -22.484 1 94.75 103 GLN A O 1
ATOM 836 N N . THR A 1 104 ? -2.637 -30.297 -22.125 1 93.31 104 THR A N 1
ATOM 837 C CA . THR A 1 104 ? -1.679 -29.922 -23.156 1 93.31 104 THR A CA 1
ATOM 838 C C . THR A 1 104 ? -1.102 -31.156 -23.844 1 93.31 104 THR A C 1
ATOM 840 O O . THR A 1 104 ? -1.101 -32.25 -23.266 1 93.31 104 THR A O 1
ATOM 843 N N . ASN A 1 105 ? -0.656 -30.922 -25.141 1 92.12 105 ASN A N 1
ATOM 844 C CA . ASN A 1 105 ? -0.066 -32.031 -25.891 1 92.12 105 ASN A CA 1
ATOM 845 C C . ASN A 1 105 ? 1.41 -31.766 -26.188 1 92.12 105 ASN A C 1
ATOM 847 O O . ASN A 1 105 ? 2.047 -32.531 -26.906 1 92.12 105 ASN A O 1
ATOM 851 N N . SER A 1 106 ? 1.926 -30.75 -25.734 1 92.19 106 SER A N 1
ATOM 852 C CA . SER A 1 106 ? 3.328 -30.422 -25.953 1 92.19 106 SER A CA 1
ATOM 853 C C . SER A 1 106 ? 3.961 -29.828 -24.703 1 92.19 106 SER A C 1
ATOM 855 O O . SER A 1 106 ? 3.256 -29.359 -23.812 1 92.19 106 SER A O 1
ATOM 857 N N . THR A 1 107 ? 5.293 -29.922 -24.656 1 92.75 107 THR A N 1
ATOM 858 C CA . THR A 1 107 ? 6.051 -29.312 -23.562 1 92.75 107 THR A CA 1
ATOM 859 C C . THR A 1 107 ? 5.82 -27.812 -23.5 1 92.75 107 THR A C 1
ATOM 861 O O . THR A 1 107 ? 5.895 -27.125 -24.531 1 92.75 107 THR A O 1
ATOM 864 N N . VAL A 1 108 ? 5.504 -27.375 -22.219 1 93.94 108 VAL A N 1
ATOM 865 C CA . VAL A 1 108 ? 5.168 -25.953 -22.094 1 93.94 108 VAL A CA 1
ATOM 866 C C . VAL A 1 108 ? 5.871 -25.375 -20.875 1 93.94 108 VAL A C 1
ATOM 868 O O . VAL A 1 108 ? 6.176 -26.094 -19.922 1 93.94 108 VAL A O 1
ATOM 871 N N . ARG A 1 109 ? 6.191 -24.125 -20.984 1 95.62 109 ARG A N 1
ATOM 872 C CA . ARG A 1 109 ? 6.602 -23.297 -19.859 1 95.62 109 ARG A CA 1
ATOM 873 C C . ARG A 1 109 ? 5.438 -22.469 -19.344 1 95.62 109 ARG A C 1
ATOM 875 O O . ARG A 1 109 ? 4.742 -21.797 -20.109 1 95.62 109 ARG A O 1
ATOM 882 N N . ILE A 1 110 ? 5.223 -22.516 -18.016 1 95.44 110 ILE A N 1
ATOM 883 C CA . ILE A 1 110 ? 4.082 -21.812 -17.422 1 95.44 110 ILE A CA 1
ATOM 884 C C . ILE A 1 110 ? 4.562 -20.859 -16.344 1 95.44 110 ILE A C 1
ATOM 886 O O . ILE A 1 110 ? 5.355 -21.234 -15.469 1 95.44 110 ILE A O 1
ATOM 890 N N . ALA A 1 111 ? 4.078 -19.641 -16.453 1 97.06 111 ALA A N 1
ATOM 891 C CA . ALA A 1 111 ? 4.305 -18.656 -15.398 1 97.06 111 ALA A CA 1
ATOM 892 C C . ALA A 1 111 ? 3.041 -18.438 -14.57 1 97.06 111 ALA A C 1
ATOM 894 O O . ALA A 1 111 ? 1.974 -18.156 -15.117 1 97.06 111 ALA A O 1
ATOM 895 N N . 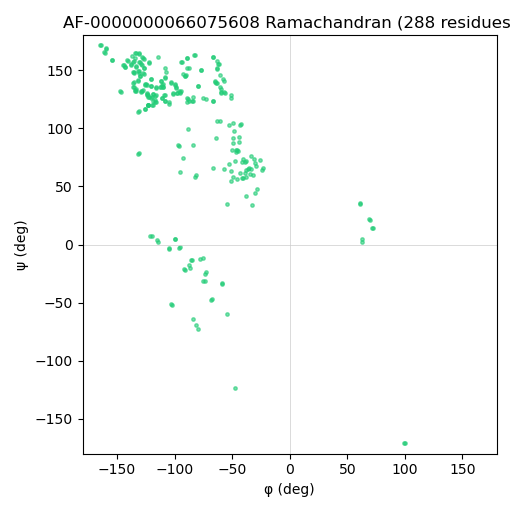THR A 1 112 ? 3.186 -18.703 -13.273 1 97.62 112 THR A N 1
ATOM 896 C CA . THR A 1 112 ? 2.16 -18.203 -12.359 1 97.62 112 THR A CA 1
ATOM 897 C C . THR A 1 112 ? 2.43 -16.75 -11.969 1 97.62 112 THR A C 1
ATOM 899 O O . THR A 1 112 ? 3.5 -16.438 -11.445 1 97.62 112 THR A O 1
ATOM 902 N N . VAL A 1 113 ? 1.44 -15.914 -12.234 1 97.94 113 VAL A N 1
ATOM 903 C CA . VAL A 1 113 ? 1.636 -14.484 -12.023 1 97.94 113 VAL A CA 1
ATOM 904 C C . VAL A 1 113 ? 0.679 -13.992 -10.938 1 97.94 113 VAL A C 1
ATOM 906 O O . VAL A 1 113 ? -0.503 -14.344 -10.938 1 97.94 113 VAL A O 1
ATOM 909 N N . VAL A 1 114 ? 1.206 -13.188 -10.016 1 98.5 114 VAL A N 1
ATOM 910 C CA . VAL A 1 114 ? 0.399 -12.523 -9 1 98.5 114 VAL A CA 1
ATOM 911 C C . VAL A 1 114 ? 0.647 -11.016 -9.039 1 98.5 114 VAL A C 1
ATOM 913 O O . VAL A 1 114 ? 1.774 -10.562 -8.836 1 98.5 114 VAL A O 1
ATOM 916 N N . ASP A 1 115 ? -0.376 -10.305 -9.352 1 98.38 115 ASP A N 1
ATOM 917 C CA . ASP A 1 115 ? -0.342 -8.844 -9.289 1 98.38 115 ASP A CA 1
ATOM 918 C C . ASP A 1 115 ? -0.993 -8.336 -8.008 1 98.38 115 ASP A C 1
ATOM 920 O O . ASP A 1 115 ? -2.023 -8.859 -7.574 1 98.38 115 ASP A O 1
ATOM 924 N N . ILE A 1 116 ? -0.376 -7.387 -7.434 1 97.88 116 ILE A N 1
ATOM 925 C CA . ILE A 1 116 ? -1.041 -6.625 -6.383 1 97.88 116 ILE A CA 1
ATOM 926 C C . ILE A 1 116 ? -1.793 -5.445 -7 1 97.88 116 ILE A C 1
ATOM 928 O O . ILE A 1 116 ? -1.202 -4.625 -7.707 1 97.88 116 ILE A O 1
ATOM 932 N N . ILE A 1 117 ? -3.113 -5.367 -6.68 1 97.5 117 ILE A N 1
ATOM 933 C CA . ILE A 1 117 ? -3.906 -4.375 -7.398 1 97.5 117 ILE A CA 1
ATOM 934 C C . ILE A 1 117 ? -4.656 -3.494 -6.402 1 97.5 117 ILE A C 1
ATOM 936 O O . ILE A 1 117 ? -4.793 -3.85 -5.227 1 97.5 117 ILE A O 1
ATOM 940 N N . ARG A 1 118 ? -5.098 -2.264 -6.934 1 95.25 118 ARG A N 1
ATOM 941 C CA . ARG A 1 118 ? -5.898 -1.327 -6.148 1 95.25 118 ARG A CA 1
ATOM 942 C C . ARG A 1 118 ? -7.383 -1.485 -6.457 1 95.25 118 ARG A C 1
ATOM 944 O O . ARG A 1 118 ? -7.926 -0.777 -7.309 1 95.25 118 ARG A O 1
ATOM 951 N N . GLU A 1 119 ? -7.961 -2.371 -5.797 1 94.88 119 GLU A N 1
ATOM 952 C CA . GLU A 1 119 ? -9.383 -2.619 -6.012 1 94.88 119 GLU A CA 1
ATOM 953 C C . GLU A 1 119 ? -10.156 -2.59 -4.691 1 94.88 119 GLU A C 1
ATOM 955 O O . GLU A 1 119 ? -9.734 -3.205 -3.709 1 94.88 119 GLU A O 1
ATOM 960 N N . LEU A 1 120 ? -11.266 -1.842 -4.75 1 93.62 120 LEU A N 1
ATOM 961 C CA . LEU A 1 120 ? -12.117 -1.731 -3.566 1 93.62 120 LEU A CA 1
ATOM 962 C C . LEU A 1 120 ? -13.156 -2.842 -3.541 1 93.62 120 LEU A C 1
ATOM 964 O O . LEU A 1 120 ? -13.383 -3.516 -4.551 1 93.62 120 LEU A O 1
ATOM 968 N N . ASN A 1 121 ? -13.688 -3.076 -2.406 1 94.94 121 ASN A N 1
ATOM 969 C CA . ASN A 1 121 ? -14.789 -4 -2.178 1 94.94 121 ASN A CA 1
ATOM 970 C C . ASN A 1 121 ? -14.359 -5.449 -2.379 1 94.94 121 ASN A C 1
ATOM 972 O O . ASN A 1 121 ? -15.133 -6.27 -2.875 1 94.94 121 ASN A O 1
ATOM 976 N N . ILE A 1 122 ? -13.094 -5.742 -2.283 1 95.88 122 ILE A N 1
ATOM 977 C CA . ILE A 1 122 ? -12.586 -7.109 -2.301 1 95.88 122 ILE A CA 1
ATOM 978 C C . ILE A 1 122 ? -12.219 -7.539 -0.884 1 95.88 122 ILE A C 1
ATOM 980 O O . ILE A 1 122 ? -12.672 -8.586 -0.41 1 95.88 122 ILE A O 1
ATOM 984 N N . CYS A 1 123 ? -11.43 -6.727 -0.196 1 94.5 123 CYS A N 1
ATOM 985 C CA . CYS A 1 123 ? -11.102 -6.988 1.201 1 94.5 123 CYS A CA 1
ATOM 986 C C . CYS A 1 123 ? -12.125 -6.348 2.129 1 94.5 123 CYS A C 1
ATOM 988 O O . CYS A 1 123 ? -12.727 -5.328 1.791 1 94.5 123 CYS A O 1
ATOM 990 N N . PRO A 1 124 ? -12.25 -7.012 3.309 1 88.19 124 PRO A N 1
ATOM 991 C CA . PRO A 1 124 ? -13.164 -6.391 4.27 1 88.19 124 PRO A CA 1
ATOM 992 C C . PRO A 1 124 ? -12.75 -4.973 4.648 1 88.19 124 PRO A C 1
ATOM 994 O O . PRO A 1 124 ? -11.555 -4.695 4.805 1 88.19 124 PRO A O 1
ATOM 997 N N . ASP A 1 125 ? -13.656 -4.082 4.656 1 83.69 125 ASP A N 1
ATOM 998 C CA . ASP A 1 125 ? -13.539 -2.688 5.07 1 83.69 125 ASP A CA 1
ATOM 999 C C . ASP A 1 125 ? -12.547 -1.936 4.184 1 83.69 125 ASP A C 1
ATOM 1001 O O . ASP A 1 125 ? -12.156 -0.81 4.5 1 83.69 125 ASP A O 1
ATOM 1005 N N . ASP A 1 126 ? -12.07 -2.578 3.213 1 83.06 126 ASP A N 1
ATOM 1006 C CA . ASP A 1 126 ? -11.156 -1.964 2.25 1 83.06 126 ASP A CA 1
ATOM 1007 C C . ASP A 1 126 ? -9.883 -1.483 2.934 1 83.06 126 ASP A C 1
ATOM 1009 O O . ASP A 1 126 ? -9.375 -0.402 2.627 1 83.06 126 ASP A O 1
ATOM 1013 N N . GLN A 1 127 ? -9.523 -2.254 3.906 1 88 127 GLN A N 1
ATOM 1014 C CA . GLN A 1 127 ? -8.25 -1.987 4.566 1 88 127 GLN A CA 1
ATOM 1015 C C . GLN A 1 127 ? -7.121 -2.789 3.93 1 88 127 GLN A C 1
ATOM 1017 O O . GLN A 1 127 ? -6.707 -3.82 4.465 1 88 127 GLN A O 1
ATOM 1022 N N . ALA A 1 128 ? -6.707 -2.373 2.758 1 95.69 128 ALA A N 1
ATOM 1023 C CA . ALA A 1 128 ? -5.609 -3.006 2.029 1 95.69 128 ALA A CA 1
ATOM 1024 C C . ALA A 1 128 ? -4.574 -1.977 1.59 1 95.69 128 ALA A C 1
ATOM 1026 O O . ALA A 1 128 ? -4.82 -0.77 1.662 1 95.69 128 ALA A O 1
ATOM 1027 N N . VAL A 1 129 ? -3.477 -2.504 1.303 1 96.38 129 VAL A N 1
ATOM 1028 C CA . VAL A 1 129 ? -2.381 -1.62 0.918 1 96.38 129 VAL A CA 1
ATOM 1029 C C . VAL A 1 129 ? -1.681 -2.174 -0.32 1 96.38 129 VAL A C 1
ATOM 1031 O O . VAL A 1 129 ? -1.896 -3.328 -0.7 1 96.38 129 VAL A O 1
ATOM 1034 N N . VAL A 1 130 ? -0.896 -1.335 -0.938 1 97.12 130 VAL A N 1
ATOM 1035 C CA . VAL A 1 130 ? -0.006 -1.728 -2.027 1 97.12 130 VAL A CA 1
ATOM 1036 C C . VAL A 1 130 ? 1.435 -1.369 -1.671 1 97.12 130 VAL A C 1
ATOM 1038 O O . VAL A 1 130 ? 1.721 -0.237 -1.274 1 97.12 130 VAL A O 1
ATOM 1041 N N . PRO A 1 131 ? 2.365 -2.305 -1.736 1 95.88 131 PRO A N 1
ATOM 1042 C CA . PRO A 1 131 ? 3.771 -1.976 -1.496 1 95.88 131 PRO A CA 1
ATOM 1043 C C . PRO A 1 131 ? 4.324 -0.975 -2.508 1 95.88 131 PRO A C 1
ATOM 1045 O O . PRO A 1 131 ? 3.896 -0.96 -3.666 1 95.88 131 PRO A O 1
ATOM 1048 N N . ILE A 1 132 ? 5.352 -0.251 -2.111 1 93.94 132 ILE A N 1
ATOM 1049 C CA . ILE A 1 132 ? 5.852 0.795 -2.998 1 93.94 132 ILE A CA 1
ATOM 1050 C C . ILE A 1 132 ? 6.879 0.206 -3.963 1 93.94 132 ILE A C 1
ATOM 1052 O O . ILE A 1 132 ? 7.203 0.818 -4.984 1 93.94 132 ILE A O 1
ATOM 1056 N N . LYS A 1 133 ? 7.434 -0.914 -3.721 1 90.62 133 LYS A N 1
ATOM 1057 C CA . LYS A 1 133 ? 8.516 -1.479 -4.523 1 90.62 133 LYS A CA 1
ATOM 1058 C C . LYS A 1 133 ? 7.969 -2.168 -5.773 1 90.62 133 LYS A C 1
ATOM 1060 O O . LYS A 1 133 ? 8.281 -1.763 -6.895 1 90.62 133 LYS A O 1
ATOM 1065 N N . SER A 1 134 ? 7.301 -3.266 -5.609 1 88 134 SER A N 1
ATOM 1066 C CA . SER A 1 134 ? 6.809 -4.062 -6.727 1 88 134 SER A CA 1
ATOM 1067 C C . SER A 1 134 ? 5.363 -4.5 -6.496 1 88 134 SER A C 1
ATOM 1069 O O . SER A 1 134 ? 4.953 -4.727 -5.355 1 88 134 SER A O 1
ATOM 1071 N N . ASN A 1 135 ? 4.723 -4.57 -7.637 1 93.44 135 ASN A N 1
ATOM 1072 C CA . ASN A 1 135 ? 3.342 -5.031 -7.531 1 93.44 135 ASN A CA 1
ATOM 1073 C C . ASN A 1 135 ? 3.113 -6.312 -8.328 1 93.44 135 ASN A C 1
ATOM 1075 O O . ASN A 1 135 ? 1.973 -6.75 -8.492 1 93.44 135 ASN A O 1
ATOM 1079 N N . ARG A 1 136 ? 4.207 -6.914 -8.883 1 97.19 136 ARG A N 1
ATOM 1080 C CA . ARG A 1 136 ? 4.051 -8.141 -9.656 1 97.19 136 ARG A CA 1
ATOM 1081 C C . ARG A 1 136 ? 5.09 -9.18 -9.25 1 97.19 136 ARG A C 1
ATOM 1083 O O . ARG A 1 136 ? 6.281 -8.875 -9.164 1 97.19 136 ARG A O 1
ATOM 1090 N N . TYR A 1 137 ? 4.59 -10.281 -9.062 1 97.31 137 TYR A N 1
ATOM 1091 C CA . TYR A 1 137 ? 5.418 -11.422 -8.688 1 97.31 137 TYR A CA 1
ATOM 1092 C C . TYR A 1 137 ? 5.098 -12.633 -9.555 1 97.31 137 TYR A C 1
ATOM 1094 O O . TYR A 1 137 ? 3.979 -12.766 -10.062 1 97.31 137 TYR A O 1
ATOM 1102 N N . TYR A 1 138 ? 6.09 -13.445 -9.766 1 97.56 138 TYR A N 1
ATOM 1103 C CA . TYR A 1 138 ? 5.789 -14.602 -10.602 1 97.56 138 TYR A CA 1
ATOM 1104 C C . TYR A 1 138 ? 6.738 -15.758 -10.297 1 97.5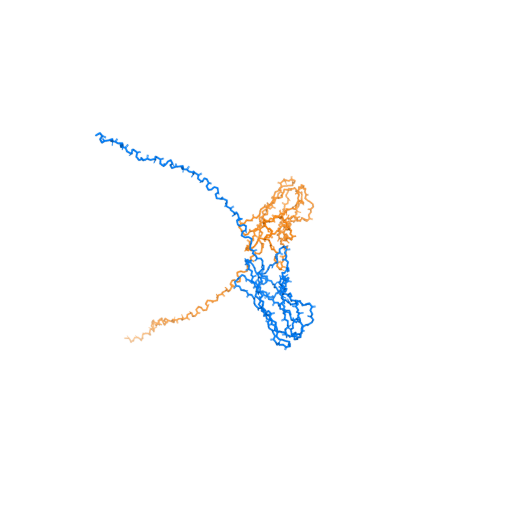6 138 TYR A C 1
ATOM 1106 O O . TYR A 1 138 ? 7.816 -15.547 -9.742 1 97.56 138 TYR A O 1
ATOM 1114 N N . ALA A 1 139 ? 6.32 -16.953 -10.648 1 97.12 139 ALA A N 1
ATOM 1115 C CA . ALA A 1 139 ? 7.094 -18.188 -10.633 1 97.12 139 ALA A CA 1
ATOM 1116 C C . ALA A 1 139 ? 6.938 -18.953 -11.953 1 97.12 139 ALA A C 1
ATOM 1118 O O . ALA A 1 139 ? 5.855 -18.969 -12.539 1 97.12 139 ALA A O 1
ATOM 1119 N N . ILE A 1 140 ? 8.078 -19.531 -12.398 1 96 140 ILE A N 1
ATOM 1120 C CA . ILE A 1 140 ? 8.047 -20.25 -13.672 1 96 140 ILE A CA 1
ATOM 1121 C C . ILE A 1 140 ? 8.242 -21.75 -13.414 1 96 140 ILE A C 1
ATOM 1123 O O . ILE A 1 140 ? 9.109 -22.156 -12.641 1 96 140 ILE A O 1
ATOM 1127 N N . THR A 1 141 ? 7.438 -22.516 -14.086 1 94.75 141 THR A N 1
ATOM 1128 C CA . THR A 1 141 ? 7.555 -23.969 -14.039 1 94.75 141 THR A CA 1
ATOM 1129 C C . THR A 1 141 ? 7.477 -24.562 -15.438 1 94.75 141 THR A C 1
ATOM 1131 O O . THR A 1 141 ? 6.809 -24.016 -16.312 1 94.75 141 THR A O 1
ATOM 1134 N N . ASP A 1 142 ? 8.125 -25.719 -15.523 1 93.06 142 ASP A N 1
ATOM 1135 C CA . ASP A 1 142 ? 8.102 -26.422 -16.797 1 93.06 142 ASP A CA 1
ATOM 1136 C C . ASP A 1 142 ? 7.297 -27.719 -16.703 1 93.06 142 ASP A C 1
ATOM 1138 O O . ASP A 1 142 ? 7.359 -28.422 -15.688 1 93.06 142 ASP A O 1
ATOM 1142 N N . LEU A 1 143 ? 6.586 -27.922 -17.781 1 93.06 143 LEU A N 1
ATOM 1143 C CA . LEU A 1 143 ? 5.84 -29.172 -17.875 1 93.06 143 LEU A CA 1
ATOM 1144 C C . LEU A 1 143 ? 6.234 -29.938 -19.141 1 93.06 143 LEU A C 1
ATOM 1146 O O . LEU A 1 143 ? 6.078 -29.438 -20.25 1 93.06 143 LEU A O 1
ATOM 1150 N N . THR A 1 144 ? 6.73 -31.141 -18.891 1 93.81 144 THR A N 1
ATOM 1151 C CA . THR A 1 144 ? 7.125 -31.984 -20.016 1 93.81 144 THR A CA 1
ATOM 1152 C C . THR A 1 144 ? 6.031 -33 -20.344 1 93.81 144 THR A C 1
ATOM 1154 O O . THR A 1 144 ? 5.426 -33.562 -19.453 1 93.81 144 THR A O 1
ATOM 1157 N N . VAL A 1 145 ? 5.785 -33.094 -21.594 1 89.5 145 VAL A N 1
ATOM 1158 C CA . VAL A 1 145 ? 4.758 -34.031 -22.047 1 89.5 145 VAL A CA 1
ATOM 1159 C C . VAL A 1 145 ? 5.41 -35.219 -22.75 1 89.5 145 VAL A C 1
ATOM 1161 O O . VAL A 1 145 ? 6.273 -35.062 -23.609 1 89.5 145 VAL A O 1
ATOM 1164 N N . ASN A 1 146 ? 5.016 -36.406 -22.312 1 83.62 146 ASN A N 1
ATOM 1165 C CA . ASN A 1 146 ? 5.445 -37.656 -22.953 1 83.62 146 ASN A CA 1
ATOM 1166 C C . ASN A 1 146 ? 4.352 -38.219 -23.844 1 83.62 146 ASN A C 1
ATOM 1168 O O . ASN A 1 146 ? 3.162 -38.094 -23.547 1 83.62 146 ASN A O 1
ATOM 1172 N N . MET B 1 1 ? -67.75 -2.6 66.375 1 28.05 1 MET B N 1
ATOM 1173 C CA . MET B 1 1 ? -67.562 -2.131 65 1 28.05 1 MET B CA 1
ATOM 1174 C C . MET B 1 1 ? -66.438 -2.926 64.25 1 28.05 1 MET B C 1
ATOM 1176 O O . MET B 1 1 ? -65.375 -3.109 64.812 1 28.05 1 MET B O 1
ATOM 1180 N N . LEU B 1 2 ? -66.75 -3.588 63.094 1 28.94 2 LEU B N 1
ATOM 1181 C CA . LEU B 1 2 ? -66.438 -4.656 62.188 1 28.94 2 LEU B CA 1
ATOM 1182 C C . LEU B 1 2 ? -65.25 -4.262 61.312 1 28.94 2 LEU B C 1
ATOM 1184 O O . LEU B 1 2 ? -64.75 -5.031 60.469 1 28.94 2 LEU B O 1
ATOM 1188 N N . THR B 1 3 ? -64.812 -2.986 61.281 1 31.61 3 THR B N 1
ATOM 1189 C CA . THR B 1 3 ? -64.438 -2.684 59.906 1 31.61 3 THR B CA 1
ATOM 1190 C C . THR B 1 3 ? -63.312 -3.605 59.406 1 31.61 3 THR B C 1
ATOM 1192 O O . THR B 1 3 ? -62.438 -3.994 60.219 1 31.61 3 THR B O 1
ATOM 1195 N N . PHE B 1 4 ? -63.281 -4.004 58.094 1 30.56 4 PHE B N 1
ATOM 1196 C CA . PHE B 1 4 ? -62.875 -4.848 57 1 30.56 4 PHE B CA 1
ATOM 1197 C C . PHE B 1 4 ? -61.438 -4.543 56.594 1 30.56 4 PHE B C 1
ATOM 1199 O O . PHE B 1 4 ? -60.875 -5.23 55.719 1 30.56 4 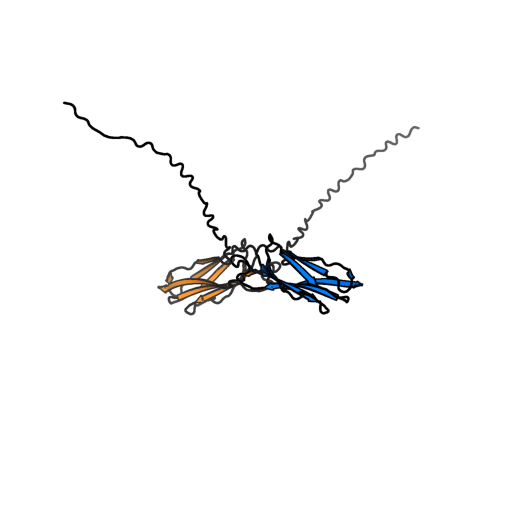PHE B O 1
ATOM 1206 N N . GLN B 1 5 ? -60.719 -3.479 57 1 31.42 5 GLN B N 1
ATOM 1207 C CA . GLN B 1 5 ? -60 -2.959 55.875 1 31.42 5 GLN B CA 1
ATOM 1208 C C . GLN B 1 5 ? -59 -3.988 55.344 1 31.42 5 GLN B C 1
ATOM 1210 O O . GLN B 1 5 ? -58.469 -4.789 56.094 1 31.42 5 GLN B O 1
ATOM 1215 N N . PHE B 1 6 ? -58.594 -3.842 54.062 1 29.48 6 PHE B N 1
ATOM 1216 C CA . PHE B 1 6 ? -58.25 -4.438 52.781 1 29.48 6 PHE B CA 1
ATOM 1217 C C . PHE B 1 6 ? -56.812 -4.895 52.781 1 29.48 6 PHE B C 1
ATOM 1219 O O . PHE B 1 6 ? -56.5 -6.008 52.344 1 29.48 6 PHE B O 1
ATOM 1226 N N . LEU B 1 7 ? -55.719 -4.031 52.906 1 30.94 7 LEU B N 1
ATOM 1227 C CA . LEU B 1 7 ? -54.906 -3.85 51.719 1 30.94 7 LEU B CA 1
ATOM 1228 C C . LEU B 1 7 ? -53.875 -4.961 51.594 1 30.94 7 LEU B C 1
ATOM 1230 O O . LEU B 1 7 ? -53.344 -5.457 52.594 1 30.94 7 LEU B O 1
ATOM 1234 N N . PHE B 1 8 ? -53.844 -5.613 50.438 1 32.09 8 PHE B N 1
ATOM 1235 C CA . PHE B 1 8 ? -53.188 -6.617 49.625 1 32.09 8 PHE B CA 1
ATOM 1236 C C . PHE B 1 8 ? -51.688 -6.352 49.562 1 32.09 8 PHE B C 1
ATOM 1238 O O . PHE B 1 8 ? -51.219 -5.418 48.906 1 32.09 8 PHE B O 1
ATOM 1245 N N . ARG B 1 9 ? -51.031 -6.242 50.812 1 30.66 9 ARG B N 1
ATOM 1246 C CA . ARG B 1 9 ? -49.656 -5.766 50.594 1 30.66 9 ARG B CA 1
ATOM 1247 C C . ARG B 1 9 ? -48.969 -6.547 49.469 1 30.66 9 ARG B C 1
ATOM 1249 O O . ARG B 1 9 ? -49.5 -7.543 49 1 30.66 9 ARG B O 1
ATOM 1256 N N . ALA B 1 10 ? -47.781 -7.152 49.875 1 34.88 10 ALA B N 1
ATOM 1257 C CA . ALA B 1 10 ? -46.469 -7.047 49.25 1 34.88 10 ALA B CA 1
ATOM 1258 C C . ALA B 1 10 ? -46.281 -8.117 48.156 1 34.88 10 ALA B C 1
ATOM 1260 O O . ALA B 1 10 ? -46.625 -9.281 48.375 1 34.88 10 ALA B O 1
ATOM 1261 N N . SER B 1 11 ? -46.469 -7.738 46.938 1 34.44 11 SER B N 1
ATOM 1262 C CA . SER B 1 11 ? -46.25 -8.406 45.656 1 34.44 11 SER B CA 1
ATOM 1263 C C . SER B 1 11 ? -44.906 -9.141 45.656 1 34.44 11 SER B C 1
ATOM 1265 O O . SER B 1 11 ? -43.906 -8.617 46.156 1 34.44 11 SER B O 1
ATOM 1267 N N . PRO B 1 12 ? -44.875 -10.508 45.812 1 39.44 12 PRO B N 1
ATOM 1268 C CA . PRO B 1 12 ? -43.656 -11.289 45.594 1 39.44 12 PRO B CA 1
ATOM 1269 C C . PRO B 1 12 ? -42.875 -10.859 44.375 1 39.44 12 PRO B C 1
ATOM 1271 O O . PRO B 1 12 ? -43.469 -10.508 43.344 1 39.44 12 PRO B O 1
ATOM 1274 N N . ALA B 1 13 ? -41.719 -10.109 44.594 1 40.59 13 ALA B N 1
ATOM 1275 C CA . ALA B 1 13 ? -40.719 -9.742 43.594 1 40.59 13 ALA B CA 1
ATOM 1276 C C . ALA B 1 13 ? -40.312 -10.945 42.75 1 40.59 13 ALA B C 1
ATOM 1278 O O . ALA B 1 13 ? -39.875 -11.961 43.281 1 40.59 13 ALA B O 1
ATOM 1279 N N . THR B 1 14 ? -41.281 -11.406 41.812 1 42.84 14 THR B N 1
ATOM 1280 C CA . THR B 1 14 ? -40.844 -12.359 40.812 1 42.84 14 THR B CA 1
ATOM 1281 C C . THR B 1 14 ? -39.5 -11.961 40.219 1 42.84 14 THR B C 1
ATOM 1283 O O . THR B 1 14 ? -39.281 -10.797 39.875 1 42.84 14 THR B O 1
ATOM 1286 N N . LEU B 1 15 ? -38.469 -12.531 40.875 1 34.53 15 LEU B N 1
ATOM 1287 C CA . LEU B 1 15 ? -37.125 -12.438 40.312 1 34.53 15 LEU B CA 1
ATOM 1288 C C . LEU B 1 15 ? -37.125 -12.883 38.844 1 34.53 15 LEU B C 1
ATOM 1290 O O . LEU B 1 15 ? -37.375 -14.055 38.562 1 34.53 15 LEU B O 1
ATOM 1294 N N . LEU B 1 16 ? -37.906 -12.07 38.031 1 33.81 16 LEU B N 1
ATOM 1295 C CA . LEU B 1 16 ? -37.688 -12.359 36.594 1 33.81 16 LEU B CA 1
ATOM 1296 C C . LEU B 1 16 ? -36.219 -12.5 36.281 1 33.81 16 LEU B C 1
ATOM 1298 O O . LEU B 1 16 ? -35.438 -11.578 36.531 1 33.81 16 LEU B O 1
ATOM 1302 N N . LEU B 1 17 ? -35.719 -13.727 36.594 1 32.91 17 LEU B N 1
ATOM 1303 C CA . LEU B 1 17 ? -34.438 -14.062 35.969 1 32.91 17 LEU B CA 1
ATOM 1304 C C . LEU B 1 17 ? -34.406 -13.719 34.5 1 32.91 17 LEU B C 1
ATOM 1306 O O . LEU B 1 17 ? -35.094 -14.383 33.688 1 32.91 17 LEU B O 1
ATOM 1310 N N . THR B 1 18 ? -34.688 -12.398 34.25 1 38.25 18 THR B N 1
ATOM 1311 C CA . THR B 1 18 ? -34.438 -12.039 32.844 1 38.25 18 THR B CA 1
ATOM 1312 C C . THR B 1 18 ? -33.094 -12.555 32.375 1 38.25 18 THR B C 1
ATOM 1314 O O . THR B 1 18 ? -32.062 -12.297 33 1 38.25 18 THR B O 1
ATOM 1317 N N . LEU B 1 19 ? -33.094 -13.875 32 1 36.44 19 LEU B N 1
ATOM 1318 C CA . LEU B 1 19 ? -31.984 -14.281 31.141 1 36.44 19 LEU B CA 1
ATOM 1319 C C . LEU B 1 19 ? -31.688 -13.219 30.094 1 36.44 19 LEU B C 1
ATOM 1321 O O . LEU B 1 19 ? -32.469 -13.055 29.141 1 36.44 19 LEU B O 1
ATOM 1325 N N . TYR B 1 20 ? -31.406 -12.023 30.688 1 33.19 20 TYR B N 1
ATOM 1326 C CA . TYR B 1 20 ? -30.797 -11.125 29.703 1 33.19 20 TYR B CA 1
ATOM 1327 C C . TYR B 1 20 ? -29.812 -11.875 28.828 1 33.19 20 TYR B C 1
ATOM 1329 O O . TYR B 1 20 ? -28.844 -12.445 29.312 1 33.19 20 TYR B O 1
ATOM 1337 N N . LEU B 1 21 ? -30.359 -12.734 27.859 1 33.06 21 LEU B N 1
ATOM 1338 C CA . LEU B 1 21 ? -29.5 -13 26.703 1 33.06 21 LEU B CA 1
ATOM 1339 C C . LEU B 1 21 ? -28.75 -11.742 26.281 1 33.06 21 LEU B C 1
ATOM 1341 O O . LEU B 1 21 ? -29.359 -10.797 25.766 1 33.06 21 LEU B O 1
ATOM 1345 N N . GLN B 1 22 ? -27.922 -11.227 27.172 1 30.67 22 GLN B N 1
ATOM 1346 C CA . GLN B 1 22 ? -26.938 -10.281 26.641 1 30.67 22 GLN B CA 1
ATOM 1347 C C . GLN B 1 22 ? -26.438 -10.719 25.281 1 30.67 22 GLN B C 1
ATOM 1349 O O . GLN B 1 22 ? -25.656 -11.68 25.172 1 30.67 22 GLN B O 1
ATOM 1354 N N . LEU B 1 23 ? -27.297 -10.883 24.297 1 34.84 23 LEU B N 1
ATOM 1355 C CA . LEU B 1 23 ? -26.672 -10.781 22.984 1 34.84 23 LEU B CA 1
ATOM 1356 C C . LEU B 1 23 ? -25.609 -9.68 22.969 1 34.84 23 LEU B C 1
ATOM 1358 O O . LEU B 1 23 ? -25.922 -8.508 23.172 1 34.84 23 LEU B O 1
ATOM 1362 N N . GLY B 1 24 ? -24.484 -9.945 23.656 1 35.41 24 GLY B N 1
ATOM 1363 C CA . GLY B 1 24 ? -23.344 -9.094 23.359 1 35.41 24 GLY B CA 1
ATOM 1364 C C . GLY B 1 24 ? -23.391 -8.508 21.953 1 35.41 24 GLY B C 1
ATOM 1365 O O . GLY B 1 24 ? -23.422 -9.25 20.969 1 35.41 24 GLY B O 1
ATOM 1366 N N . VAL B 1 25 ? -24.234 -7.59 21.703 1 34.47 25 VAL B N 1
ATOM 1367 C CA . VAL B 1 25 ? -23.969 -6.809 20.5 1 34.47 25 VAL B CA 1
ATOM 1368 C C . VAL B 1 25 ? -22.453 -6.621 20.328 1 34.47 25 VAL B C 1
ATOM 1370 O O . VAL B 1 25 ? -21.797 -6 21.156 1 34.47 25 VAL B O 1
ATOM 1373 N N . ILE B 1 26 ? -21.688 -7.676 20.094 1 35.81 26 ILE B N 1
ATOM 1374 C CA . ILE B 1 26 ? -20.375 -7.402 19.516 1 35.81 26 ILE B CA 1
ATOM 1375 C C . ILE B 1 26 ? -20.453 -6.164 18.625 1 35.81 26 ILE B C 1
ATOM 1377 O O . ILE B 1 26 ? -21.156 -6.168 17.609 1 35.81 26 ILE B O 1
ATOM 1381 N N . THR B 1 27 ? -20.828 -5.027 19.156 1 33.78 27 THR B N 1
ATOM 1382 C CA . THR B 1 27 ? -20.438 -3.928 18.297 1 33.78 27 THR B CA 1
ATOM 1383 C C . THR B 1 27 ? -19.141 -4.273 17.547 1 33.78 27 THR B C 1
ATOM 1385 O O . THR B 1 27 ? -18.125 -4.59 18.156 1 33.78 27 THR B O 1
ATOM 1388 N N . ALA B 1 28 ? -19.25 -5.066 16.656 1 34.75 28 ALA B N 1
ATOM 1389 C CA . ALA B 1 28 ? -18.078 -5.125 15.781 1 34.75 28 ALA B CA 1
ATOM 1390 C C . ALA B 1 28 ? -17.375 -3.775 15.719 1 34.75 28 ALA B C 1
ATOM 1392 O O . ALA B 1 28 ? -17.875 -2.824 15.125 1 34.75 28 ALA B O 1
ATOM 1393 N N . GLN B 1 29 ? -17.141 -3.02 16.797 1 38.78 29 GLN B N 1
ATOM 1394 C CA . GLN B 1 29 ? -16.219 -1.902 16.625 1 38.78 29 GLN B CA 1
ATOM 1395 C C . GLN B 1 29 ? -15.289 -2.135 15.438 1 38.78 29 GLN B C 1
ATOM 1397 O O . GLN B 1 29 ? -14.516 -3.092 15.438 1 38.78 29 GLN B O 1
ATOM 1402 N N . GLU B 1 30 ? -15.766 -2.17 14.328 1 43.31 30 GLU B N 1
ATOM 1403 C CA . GLU B 1 30 ? -14.953 -2.303 13.125 1 43.31 30 GLU B CA 1
ATOM 1404 C C . GLU B 1 30 ? -13.57 -1.685 13.312 1 43.31 30 GLU B C 1
ATOM 1406 O O . GLU B 1 30 ? -13.453 -0.483 13.562 1 43.31 30 GLU B O 1
ATOM 1411 N N . ASP B 1 31 ? -12.695 -2.23 14.164 1 50.94 31 ASP B N 1
ATOM 1412 C CA . ASP B 1 31 ? -11.297 -1.921 14.438 1 50.94 31 ASP B CA 1
ATOM 1413 C C . ASP B 1 31 ? -10.586 -1.43 13.188 1 50.94 31 ASP B C 1
ATOM 1415 O O . ASP B 1 31 ? -9.875 -2.195 12.531 1 50.94 31 ASP B O 1
ATOM 1419 N N . THR B 1 32 ? -11.219 -0.742 12.328 1 71.06 32 THR B N 1
ATOM 1420 C CA . THR B 1 32 ? -10.539 -0.258 11.133 1 71.06 32 THR B CA 1
ATOM 1421 C C . THR B 1 32 ? -9.422 0.717 11.508 1 71.06 32 THR B C 1
ATOM 1423 O O . THR B 1 32 ? -9.648 1.67 12.258 1 71.06 32 THR B O 1
ATOM 1426 N N . ARG B 1 33 ? -8.242 0.356 11.422 1 89 33 ARG B N 1
ATOM 1427 C CA . ARG B 1 33 ? -7.062 1.172 11.68 1 89 33 ARG B CA 1
ATOM 1428 C C . ARG B 1 33 ? -7.125 2.486 10.906 1 89 33 ARG B C 1
ATOM 1430 O O . ARG B 1 33 ? -7.461 2.504 9.719 1 89 33 ARG B O 1
ATOM 1437 N N . ARG B 1 34 ? -6.918 3.494 11.672 1 93.94 34 ARG B N 1
ATOM 1438 C CA . ARG B 1 34 ? -6.84 4.789 11.008 1 93.94 34 ARG B CA 1
ATOM 1439 C C . ARG B 1 34 ? -5.508 4.953 10.281 1 93.94 34 ARG B C 1
ATOM 1441 O O . ARG B 1 34 ? -4.445 4.848 10.891 1 93.94 34 ARG B O 1
ATOM 1448 N N . THR B 1 35 ? -5.559 5.277 8.953 1 95.44 35 THR B N 1
ATOM 1449 C CA . THR B 1 35 ? -4.367 5.398 8.117 1 95.44 35 THR B CA 1
ATOM 1450 C C . THR B 1 35 ? -3.535 6.605 8.539 1 95.44 35 THR B C 1
ATOM 1452 O O . THR B 1 35 ? -2.312 6.512 8.664 1 95.44 35 THR B O 1
ATOM 1455 N N . ILE B 1 36 ? -4.227 7.746 8.711 1 97.12 36 ILE B N 1
ATOM 1456 C CA . ILE B 1 36 ? -3.547 8.969 9.125 1 97.12 36 ILE B CA 1
ATOM 1457 C C . ILE B 1 36 ? -4.336 9.641 10.242 1 97.12 36 ILE B C 1
ATOM 1459 O O . ILE B 1 36 ? -5.562 9.758 10.164 1 97.12 36 ILE B O 1
ATOM 1463 N N . ILE B 1 37 ? -3.666 10.055 11.281 1 97.88 37 ILE B N 1
ATOM 1464 C CA . ILE B 1 37 ? -4.195 10.867 12.375 1 97.88 37 ILE B CA 1
ATOM 1465 C C . ILE B 1 37 ? -3.443 12.195 12.438 1 97.88 37 ILE B C 1
ATOM 1467 O O . ILE B 1 37 ? -2.215 12.211 12.547 1 97.88 37 ILE B O 1
ATOM 1471 N N . LEU B 1 38 ? -4.191 13.25 12.359 1 98.25 38 LEU B N 1
ATOM 1472 C CA . LEU B 1 38 ? -3.582 14.578 12.352 1 98.25 38 LEU B CA 1
ATOM 1473 C C . LEU B 1 38 ? -3.883 15.328 13.641 1 98.25 38 LEU B C 1
ATOM 1475 O O . LEU B 1 38 ? -4.996 15.25 14.164 1 98.25 38 LEU B O 1
ATOM 1479 N N . SER B 1 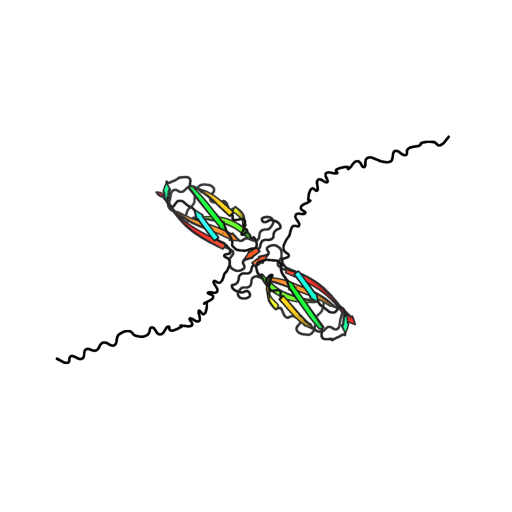39 ? -2.877 15.984 14.141 1 97 39 SER B N 1
ATOM 1480 C CA . SER B 1 39 ? -3.002 16.922 15.25 1 97 39 SER B CA 1
ATOM 1481 C C . SER B 1 39 ? -2.293 18.234 14.938 1 97 39 SER B C 1
ATOM 1483 O O . SER B 1 39 ? -1.065 18.281 14.836 1 97 39 SER B O 1
ATOM 1485 N N . THR B 1 40 ? -3.076 19.297 14.82 1 95.88 40 THR B N 1
ATOM 1486 C CA . THR B 1 40 ? -2.527 20.609 14.492 1 95.88 40 THR B CA 1
ATOM 1487 C C . THR B 1 40 ? -2.609 21.547 15.688 1 95.88 40 THR B C 1
ATOM 1489 O O . THR B 1 40 ? -3.643 21.625 16.359 1 95.88 40 THR B O 1
ATOM 1492 N N . GLU B 1 41 ? -1.511 22.219 15.859 1 95.38 41 GLU B N 1
ATOM 1493 C CA . GLU B 1 41 ? -1.461 23.25 16.891 1 95.38 41 GLU B CA 1
ATOM 1494 C C . GLU B 1 41 ? -1.084 24.609 16.312 1 95.38 41 GLU B C 1
ATOM 1496 O O . GLU B 1 41 ? -0.037 24.75 15.672 1 95.38 41 GLU B O 1
ATOM 1501 N N . LEU B 1 42 ? -1.951 25.531 16.469 1 93.88 42 LEU B N 1
ATOM 1502 C CA . LEU B 1 42 ? -1.778 26.906 16 1 93.88 42 LEU B CA 1
ATOM 1503 C C . LEU B 1 42 ? -2.463 27.891 16.938 1 93.88 42 LEU B C 1
ATOM 1505 O O . LEU B 1 42 ? -3.609 27.672 17.344 1 93.88 42 LEU B O 1
ATOM 1509 N N . PRO B 1 43 ? -1.732 28.922 17.312 1 90.56 43 PRO B N 1
ATOM 1510 C CA . PRO B 1 43 ? -2.441 29.922 18.109 1 90.56 43 PRO B CA 1
ATOM 1511 C C . PRO B 1 43 ? -3.672 30.484 17.406 1 90.56 43 PRO B C 1
ATOM 1513 O O . PRO B 1 43 ? -3.65 30.672 16.188 1 90.56 43 PRO B O 1
ATOM 1516 N N . GLN B 1 44 ? -4.719 30.688 18.188 1 87.94 44 GLN B N 1
ATOM 1517 C CA . GLN B 1 44 ? -5.961 31.156 17.578 1 87.94 44 GLN B CA 1
ATOM 1518 C C . GLN B 1 44 ? -5.863 32.625 17.188 1 87.94 44 GLN B C 1
ATOM 1520 O O . GLN B 1 44 ? -6.469 33.062 16.203 1 87.94 44 GLN B O 1
ATOM 1525 N N . GLU B 1 45 ? -5.137 33.344 17.906 1 88.5 45 GLU B N 1
ATOM 1526 C CA . GLU B 1 45 ? -5 34.781 17.625 1 88.5 45 GLU B CA 1
ATOM 1527 C C . GLU B 1 45 ? -3.547 35.219 17.734 1 88.5 45 GLU B C 1
ATOM 1529 O O . GLU B 1 45 ? -2.818 34.75 18.625 1 88.5 45 GLU B O 1
ATOM 1534 N N . VAL B 1 46 ? -3.295 36 16.703 1 89.62 46 VAL B N 1
ATOM 1535 C CA . VAL B 1 46 ? -1.937 36.531 16.75 1 89.62 46 VAL B CA 1
ATOM 1536 C C . VAL B 1 46 ? -1.943 38.031 16.406 1 89.62 46 VAL B C 1
ATOM 1538 O O . VAL B 1 46 ? -2.93 38.531 15.883 1 89.62 46 VAL B O 1
ATOM 1541 N N . THR B 1 47 ? -0.854 38.688 16.891 1 90.88 47 THR B N 1
ATOM 1542 C CA . THR B 1 47 ? -0.655 40.094 16.484 1 90.88 47 THR B CA 1
ATOM 1543 C C . THR B 1 47 ? -0.097 40.156 15.07 1 90.88 47 THR B C 1
ATOM 1545 O O . THR B 1 47 ? 0.686 39.312 14.656 1 90.88 47 THR B O 1
ATOM 1548 N N . ALA B 1 48 ? -0.478 41.281 14.414 1 88.06 48 ALA B N 1
ATOM 1549 C CA . ALA B 1 48 ? -0.001 41.469 13.047 1 88.06 48 ALA B CA 1
ATOM 1550 C C . ALA B 1 48 ? 1.522 41.438 12.992 1 88.06 48 ALA B C 1
ATOM 1552 O O . ALA B 1 48 ? 2.201 42 13.836 1 88.06 48 ALA B O 1
ATOM 1553 N N . ASN B 1 49 ? 1.982 40.656 12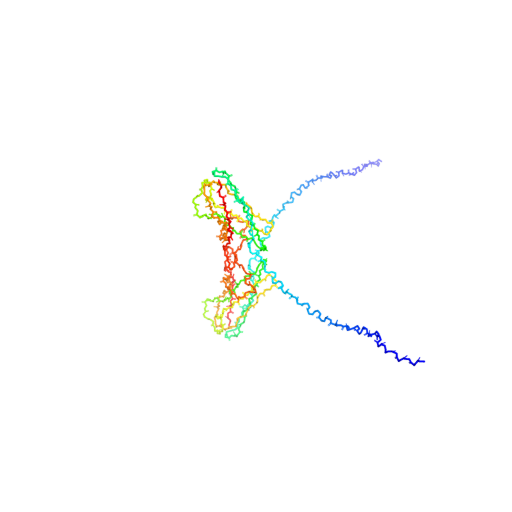.055 1 88.31 49 ASN B N 1
ATOM 1554 C CA . ASN B 1 49 ? 3.398 40.562 11.711 1 88.31 49 ASN B CA 1
ATOM 1555 C C . ASN B 1 49 ? 4.191 39.844 12.797 1 88.31 49 ASN B C 1
ATOM 1557 O O . ASN B 1 49 ? 5.422 39.938 12.828 1 88.31 49 ASN B O 1
ATOM 1561 N N . GLU B 1 50 ? 3.469 39.219 13.625 1 90.62 50 GLU B N 1
ATOM 1562 C CA . GLU B 1 50 ? 4.137 38.406 14.641 1 90.62 50 GLU B CA 1
ATOM 1563 C C . GLU B 1 50 ? 4.574 37.062 14.078 1 90.62 50 GLU B C 1
ATOM 1565 O O . GLU B 1 50 ? 3.842 36.438 13.312 1 90.62 50 GLU B O 1
ATOM 1570 N N . LEU B 1 51 ? 5.777 36.719 14.445 1 91.06 51 LEU B N 1
ATOM 1571 C CA . LEU B 1 51 ? 6.227 35.406 14.039 1 91.06 51 LEU B CA 1
ATOM 1572 C C . LEU B 1 51 ? 5.414 34.312 14.742 1 91.06 51 LEU B C 1
ATOM 1574 O O . LEU B 1 51 ? 5.281 34.312 15.969 1 91.06 51 LEU B O 1
ATOM 1578 N N . THR B 1 52 ? 4.809 33.438 13.914 1 92.94 52 THR B N 1
ATOM 1579 C CA . THR B 1 52 ? 3.959 32.375 14.438 1 92.94 52 THR B CA 1
ATOM 1580 C C . THR B 1 52 ? 4.402 31.016 13.891 1 92.94 52 THR B C 1
ATOM 1582 O O . THR B 1 52 ? 4.945 30.938 12.789 1 92.94 52 THR B O 1
ATOM 1585 N N . THR B 1 53 ? 4.203 30 14.742 1 94.69 53 THR B N 1
ATOM 1586 C CA . THR B 1 53 ? 4.602 28.656 14.344 1 94.69 53 THR B CA 1
ATOM 1587 C C . THR B 1 53 ? 3.402 27.703 14.352 1 94.69 53 THR B C 1
ATOM 1589 O O . THR B 1 53 ? 2.648 27.656 15.32 1 94.69 53 THR B O 1
ATOM 1592 N N . LEU B 1 54 ? 3.213 27.078 13.266 1 96.06 54 LEU B N 1
ATOM 1593 C CA . LEU B 1 54 ? 2.256 25.984 13.203 1 96.06 54 LEU B CA 1
ATOM 1594 C C . LEU B 1 54 ? 2.953 24.641 13.406 1 96.06 54 LEU B C 1
ATOM 1596 O O . LEU B 1 54 ? 3.98 24.359 12.781 1 96.06 54 LEU B O 1
ATOM 1600 N N . LYS B 1 55 ? 2.4 23.828 14.312 1 97.31 55 LYS B N 1
ATOM 1601 C CA . LYS B 1 55 ? 2.896 22.484 14.594 1 97.31 55 LYS B CA 1
ATOM 1602 C C . LYS B 1 55 ? 1.916 21.422 14.109 1 97.31 55 LYS B C 1
ATOM 1604 O O . LYS B 1 55 ? 0.722 21.484 14.406 1 97.31 55 LYS B O 1
ATOM 1609 N N . LEU B 1 56 ? 2.4 20.531 13.32 1 97.75 56 LEU B N 1
ATOM 1610 C CA . LEU B 1 56 ? 1.593 19.406 12.852 1 97.75 56 LEU B CA 1
ATOM 1611 C C . LEU B 1 56 ? 2.195 18.078 13.297 1 97.75 56 LEU B C 1
ATOM 1613 O O . LEU B 1 56 ? 3.33 17.75 12.938 1 97.75 56 LEU B O 1
ATOM 1617 N N . LYS B 1 57 ? 1.469 17.297 14.055 1 98.69 57 LYS B N 1
ATOM 1618 C CA . LYS B 1 57 ? 1.83 15.93 14.391 1 98.69 57 LYS B CA 1
ATOM 1619 C C . LYS B 1 57 ? 1.048 14.93 13.547 1 98.69 57 LYS B C 1
ATOM 1621 O O . LYS B 1 57 ? -0.171 15.047 13.406 1 98.69 57 LYS B O 1
ATOM 1626 N N . VAL B 1 58 ? 1.725 14.023 12.969 1 98.56 58 VAL B N 1
ATOM 1627 C CA . VAL B 1 58 ? 1.128 13 12.117 1 98.56 58 VAL B CA 1
ATOM 1628 C C . VAL B 1 58 ? 1.397 11.617 12.703 1 98.56 58 VAL B C 1
ATOM 1630 O O . VAL B 1 58 ? 2.543 11.281 13.016 1 98.56 58 VAL B O 1
ATOM 1633 N N . GLU B 1 59 ? 0.311 10.82 12.828 1 98.62 59 GLU B N 1
ATOM 1634 C CA . GLU B 1 59 ? 0.413 9.453 13.336 1 98.62 59 GLU B CA 1
ATOM 1635 C C . GLU B 1 59 ? -0.325 8.469 12.43 1 98.62 59 GLU B C 1
ATOM 1637 O O . GLU B 1 59 ? -1.065 8.883 11.539 1 98.62 59 GLU B O 1
ATOM 1642 N N . THR B 1 60 ? -0.05 7.223 12.594 1 97 60 THR B N 1
ATOM 1643 C CA . THR B 1 60 ? -0.768 6.184 11.867 1 97 60 THR B CA 1
ATOM 1644 C C . THR B 1 60 ? -0.986 4.961 12.758 1 97 60 THR B C 1
ATOM 1646 O O . THR B 1 60 ? -0.178 4.676 13.641 1 97 60 THR B O 1
ATOM 1649 N N . GLU B 1 61 ? -2.039 4.242 12.453 1 96.5 61 GLU B N 1
ATOM 1650 C CA . GLU B 1 61 ? -2.297 2.965 13.117 1 96.5 61 GLU B CA 1
ATOM 1651 C C . GLU B 1 61 ? -1.963 1.791 12.203 1 96.5 61 GLU B C 1
ATOM 1653 O O . GLU B 1 61 ? -2.082 0.631 12.602 1 96.5 61 GLU B O 1
ATOM 1658 N N . LEU B 1 62 ? -1.585 2.109 10.961 1 95.06 62 LEU B N 1
ATOM 1659 C CA . LEU B 1 62 ? -1.163 1.021 10.086 1 95.06 62 LEU B CA 1
ATOM 1660 C C . LEU B 1 62 ? 0.08 0.331 10.633 1 95.06 62 LEU B C 1
ATOM 1662 O O . LEU B 1 62 ? 0.96 0.986 11.203 1 95.06 62 LEU B O 1
ATOM 1666 N N . ARG B 1 63 ? 0.204 -0.831 10.344 1 94.69 63 ARG B N 1
ATOM 1667 C CA . ARG B 1 63 ? 1.307 -1.618 10.891 1 94.69 63 ARG B CA 1
ATOM 1668 C C . ARG B 1 63 ? 2.516 -1.577 9.961 1 94.69 63 ARG B C 1
ATOM 1670 O O . ARG B 1 63 ? 3.633 -1.901 10.375 1 94.69 63 ARG B O 1
ATOM 1677 N N . GLU B 1 64 ? 2.264 -1.25 8.656 1 94.94 64 GLU B N 1
ATOM 1678 C CA . GLU B 1 64 ? 3.357 -0.975 7.727 1 94.94 64 GLU B CA 1
ATOM 1679 C C . GLU B 1 64 ? 3.656 0.52 7.656 1 94.94 64 GLU B C 1
ATOM 1681 O O . GLU B 1 64 ? 2.77 1.347 7.875 1 94.94 64 GLU B O 1
ATOM 1686 N N . CYS B 1 65 ? 4.785 0.765 7.281 1 96.5 65 CYS B N 1
ATOM 1687 C CA . CYS B 1 65 ? 5.176 2.166 7.172 1 96.5 65 CYS B CA 1
ATOM 1688 C C . CYS B 1 65 ? 4.707 2.762 5.852 1 96.5 65 CYS B C 1
ATOM 1690 O O . CYS B 1 65 ? 4.387 2.031 4.91 1 96.5 65 CYS B O 1
ATOM 1692 N N . MET B 1 66 ? 4.695 4.117 5.812 1 97.88 66 MET B N 1
ATOM 1693 C CA . MET B 1 66 ? 4.336 4.891 4.629 1 97.88 66 MET B CA 1
ATOM 1694 C C . MET B 1 66 ? 5.281 6.074 4.445 1 97.88 66 MET B C 1
ATOM 1696 O O . MET B 1 66 ? 5.926 6.516 5.398 1 97.88 66 MET B O 1
ATOM 1700 N N . VAL B 1 67 ? 5.414 6.543 3.215 1 98.06 67 VAL B N 1
ATOM 1701 C CA . VAL B 1 67 ? 6.09 7.809 2.951 1 98.06 67 VAL B CA 1
ATOM 1702 C C . VAL B 1 67 ? 5.062 8.93 2.838 1 98.06 67 VAL B C 1
ATOM 1704 O O . VAL B 1 67 ? 4.07 8.805 2.119 1 98.06 67 VAL B O 1
ATOM 1707 N N . ILE B 1 68 ? 5.383 9.961 3.529 1 98.69 68 ILE B N 1
ATOM 1708 C CA . ILE B 1 68 ? 4.402 11.039 3.502 1 98.69 68 ILE B CA 1
ATOM 1709 C C . ILE B 1 68 ? 5.078 12.344 3.092 1 98.69 68 ILE B C 1
ATOM 1711 O O . ILE B 1 68 ? 6.285 12.516 3.283 1 98.69 68 ILE B O 1
ATOM 1715 N N . LYS B 1 69 ? 4.336 13.211 2.498 1 98.62 69 LYS B N 1
ATOM 1716 C CA . LYS B 1 69 ? 4.66 14.609 2.232 1 98.62 69 LYS B CA 1
ATOM 1717 C C . LYS B 1 69 ? 3.705 15.539 2.969 1 98.62 69 LYS B C 1
ATOM 1719 O O . LYS B 1 69 ? 2.486 15.367 2.906 1 98.62 69 LYS B O 1
ATOM 1724 N N . ALA B 1 70 ? 4.246 16.453 3.688 1 98.56 70 ALA B N 1
ATOM 1725 C CA . ALA B 1 70 ? 3.439 17.391 4.469 1 98.56 70 ALA B CA 1
ATOM 1726 C C . ALA B 1 70 ? 3.701 18.828 4.039 1 98.56 70 ALA B C 1
ATOM 1728 O O . ALA B 1 70 ? 4.852 19.234 3.834 1 98.56 70 ALA B O 1
ATOM 1729 N N . TYR B 1 71 ? 2.6 19.578 3.918 1 98.12 71 TYR B N 1
ATOM 1730 C CA . TYR B 1 71 ? 2.738 20.969 3.5 1 98.12 71 TYR B CA 1
ATOM 1731 C C . TYR B 1 71 ? 1.511 21.781 3.891 1 98.12 71 TYR B C 1
ATOM 1733 O O . TYR B 1 71 ? 0.508 21.234 4.344 1 98.12 71 TYR B O 1
ATOM 1741 N N . LEU B 1 72 ? 1.671 23.094 3.752 1 97.19 72 LEU B N 1
ATOM 1742 C CA . LEU B 1 72 ? 0.587 24 4.102 1 97.19 72 LEU B CA 1
ATOM 1743 C C . LEU B 1 72 ? -0.036 24.609 2.852 1 97.19 72 LEU B C 1
ATOM 1745 O O . LEU B 1 72 ? 0.656 24.844 1.857 1 97.19 72 LEU B O 1
ATOM 1749 N N . VAL B 1 73 ? -1.344 24.781 2.92 1 96.19 73 VAL B N 1
ATOM 1750 C CA . VAL B 1 73 ? -2.082 25.609 1.969 1 96.19 73 VAL B CA 1
ATOM 1751 C C . VAL B 1 73 ? -2.854 26.703 2.715 1 96.19 73 VAL B C 1
ATOM 1753 O O . VAL B 1 73 ? -3.529 26.422 3.707 1 96.19 73 VAL B O 1
ATOM 1756 N N . SER B 1 74 ? -2.695 27.906 2.299 1 95.25 74 SER B N 1
ATOM 1757 C CA . SER B 1 74 ? -3.357 29 2.996 1 95.25 74 SER B CA 1
ATOM 1758 C C . SER B 1 74 ? -4.262 29.781 2.053 1 95.25 74 SER B C 1
ATOM 1760 O O . SER B 1 74 ? -4.051 29.797 0.839 1 95.25 74 SER B O 1
ATOM 1762 N N . SER B 1 75 ? -5.227 30.453 2.664 1 95 75 SER B N 1
ATOM 1763 C CA . SER B 1 75 ? -6.203 31.234 1.908 1 95 75 SER B CA 1
ATOM 1764 C C . SER B 1 75 ? -5.586 32.5 1.362 1 95 75 SER B C 1
ATOM 1766 O O . SER B 1 75 ? -6.094 33.094 0.402 1 95 75 SER B O 1
ATOM 1768 N N . LYS B 1 76 ? -4.508 33.031 2.004 1 93.25 76 LYS B N 1
ATOM 1769 C CA . LYS B 1 76 ? -3.74 34.188 1.594 1 93.25 76 LYS B CA 1
ATOM 1770 C C . LYS B 1 76 ? -2.24 33.938 1.695 1 93.25 76 LYS B C 1
ATOM 1772 O O . LYS B 1 76 ? -1.812 33 2.402 1 93.25 76 LYS B O 1
ATOM 1777 N N . PRO B 1 77 ? -1.413 34.75 0.985 1 92.62 77 PRO B N 1
ATOM 1778 C CA . PRO B 1 77 ? 0.036 34.562 1.104 1 92.62 77 PRO B CA 1
ATOM 1779 C C . PRO B 1 77 ? 0.547 34.812 2.521 1 92.62 77 PRO B C 1
ATOM 1781 O O . PRO B 1 77 ? 0.062 35.719 3.211 1 92.62 77 PRO B O 1
ATOM 1784 N N . LEU B 1 78 ? 1.429 33.969 2.9 1 92.44 78 LEU B N 1
ATOM 1785 C CA . LEU B 1 78 ? 2.105 34.094 4.188 1 92.44 78 LEU B CA 1
ATOM 1786 C C . LEU B 1 78 ? 3.557 34.531 3.992 1 92.44 78 LEU B C 1
ATOM 1788 O O . LEU B 1 78 ? 4.176 34.188 2.979 1 92.44 78 LEU B O 1
ATOM 1792 N N . ALA B 1 79 ? 4.027 35.219 4.895 1 90.38 79 ALA B N 1
ATOM 1793 C CA . ALA B 1 79 ? 5.438 35.594 4.852 1 90.38 79 ALA B CA 1
ATOM 1794 C C . ALA B 1 79 ? 6.309 34.562 5.562 1 90.38 79 ALA B C 1
ATOM 1796 O O . ALA B 1 79 ? 5.844 33.875 6.473 1 90.38 79 ALA B O 1
ATOM 1797 N N . GLY B 1 80 ? 7.539 34.375 5.027 1 88.06 80 GLY B N 1
ATOM 1798 C CA . GLY B 1 80 ? 8.445 33.438 5.637 1 88.06 80 GLY B CA 1
ATOM 1799 C C . GLY B 1 80 ? 8.484 32.094 4.91 1 88.06 80 GLY B C 1
ATOM 1800 O O . GLY B 1 80 ? 7.992 31.984 3.787 1 88.06 80 GLY B O 1
ATOM 1801 N N . PRO B 1 81 ? 9.125 31.141 5.504 1 86.81 81 PRO B N 1
ATOM 1802 C CA . PRO B 1 81 ? 9.289 29.828 4.867 1 86.81 81 PRO B CA 1
ATOM 1803 C C . PRO B 1 81 ? 8.062 28.938 5.031 1 86.81 81 PRO B C 1
ATOM 1805 O O . PRO B 1 81 ? 8.195 27.766 5.398 1 86.81 81 PRO B O 1
ATOM 1808 N N . PHE B 1 82 ? 6.938 29.391 4.547 1 87.06 82 PHE B N 1
ATOM 1809 C CA . PHE B 1 82 ? 5.668 28.703 4.711 1 87.06 82 PHE B CA 1
ATOM 1810 C C . PHE B 1 82 ? 5.477 27.656 3.619 1 87.06 82 PHE B C 1
ATOM 1812 O O . PHE B 1 82 ? 4.727 26.688 3.797 1 87.06 82 PHE B O 1
ATOM 1819 N N . ASN B 1 83 ? 6.242 27.688 2.645 1 88.75 83 ASN B N 1
ATOM 1820 C CA . ASN B 1 83 ? 5.996 26.844 1.474 1 88.75 83 ASN B CA 1
ATOM 1821 C C . ASN B 1 83 ? 6.863 25.594 1.485 1 88.75 83 ASN B C 1
ATOM 1823 O O . ASN B 1 83 ? 6.871 24.828 0.519 1 88.75 83 ASN B O 1
ATOM 1827 N N . TYR B 1 84 ? 7.496 25.484 2.467 1 94.38 84 TYR B N 1
ATOM 1828 C CA . TYR B 1 84 ? 8.336 24.297 2.564 1 94.38 84 TYR B CA 1
ATOM 1829 C C . TYR B 1 84 ? 7.492 23.031 2.619 1 94.38 84 TYR B C 1
ATOM 1831 O O . TYR B 1 84 ? 6.445 23 3.268 1 94.38 84 TYR B O 1
ATOM 1839 N N . LYS B 1 85 ? 7.953 21.938 1.933 1 97.56 85 LYS B N 1
ATOM 1840 C CA . LYS B 1 85 ? 7.312 20.625 1.962 1 97.56 85 LYS B CA 1
ATOM 1841 C C . LYS B 1 85 ? 8.234 19.578 2.572 1 97.56 85 LYS B C 1
ATOM 1843 O O . LYS B 1 85 ? 9.359 19.391 2.105 1 97.56 85 LYS B O 1
ATOM 1848 N N . TYR B 1 86 ? 7.707 19.016 3.574 1 97.69 86 TYR B N 1
ATOM 1849 C CA . TY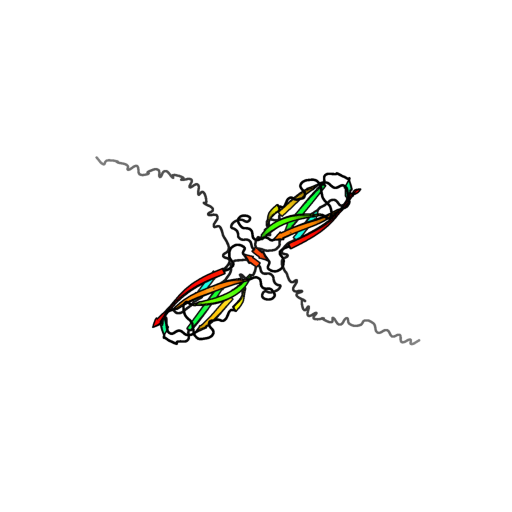R B 1 86 ? 8.477 17.969 4.246 1 97.69 86 TYR B CA 1
ATOM 1850 C C . TYR B 1 86 ? 8.164 16.609 3.648 1 97.69 86 TYR B C 1
ATOM 1852 O O . TYR B 1 86 ? 7.031 16.344 3.244 1 97.69 86 TYR B O 1
ATOM 1860 N N . THR B 1 87 ? 9.148 15.766 3.594 1 98.06 87 THR B N 1
ATOM 1861 C CA . THR B 1 87 ? 8.992 14.359 3.26 1 98.06 87 THR B CA 1
ATOM 1862 C C . THR B 1 87 ? 9.57 13.477 4.359 1 98.06 87 THR B C 1
ATOM 1864 O O . THR B 1 87 ? 10.648 13.766 4.891 1 98.06 87 THR B O 1
ATOM 1867 N N . GLY B 1 88 ? 8.797 12.438 4.656 1 97.5 88 GLY B N 1
ATOM 1868 C CA . GLY B 1 88 ? 9.312 11.586 5.715 1 97.5 88 GLY B CA 1
ATOM 1869 C C . GLY B 1 88 ? 8.688 10.203 5.719 1 97.5 88 GLY B C 1
ATOM 1870 O O . GLY B 1 88 ? 7.688 9.961 5.039 1 97.5 88 GLY B O 1
ATOM 1871 N N . CYS B 1 89 ? 9.398 9.344 6.473 1 98.19 89 CYS B N 1
ATOM 1872 C CA . CYS B 1 89 ? 8.883 8.008 6.73 1 98.19 89 CYS B CA 1
ATOM 1873 C C . CYS B 1 89 ? 7.984 8 7.965 1 98.19 89 CYS B C 1
ATOM 1875 O O . CYS B 1 89 ? 8.375 8.492 9.023 1 98.19 89 CYS B O 1
ATOM 1877 N N . LEU B 1 90 ? 6.703 7.543 7.805 1 98.31 90 LEU B N 1
ATOM 1878 C CA . LEU B 1 90 ? 5.738 7.449 8.891 1 98.31 90 LEU B CA 1
ATOM 1879 C C . LEU B 1 90 ? 5.48 5.992 9.266 1 98.31 90 LEU B C 1
ATOM 1881 O O . LEU B 1 90 ? 5.074 5.191 8.422 1 98.31 90 LEU B O 1
ATOM 1885 N N . CYS B 1 91 ? 5.688 5.633 10.562 1 97 91 CYS B N 1
ATOM 1886 C CA . CYS B 1 91 ? 5.41 4.312 11.125 1 97 91 CYS B CA 1
ATOM 1887 C C . CYS B 1 91 ? 4.602 4.426 12.406 1 97 91 CYS B C 1
ATOM 1889 O O . CYS B 1 91 ? 4.59 5.48 13.047 1 97 91 CYS B O 1
ATOM 1891 N N . SER B 1 92 ? 3.906 3.375 12.758 1 95.44 92 SER B N 1
ATOM 1892 C CA . SER B 1 92 ? 3.049 3.408 13.938 1 95.44 92 SER B CA 1
ATOM 1893 C C . SER B 1 92 ? 3.85 3.727 15.195 1 95.44 92 SER B C 1
ATOM 1895 O O . SER B 1 92 ? 3.336 4.355 16.125 1 95.44 92 SER B O 1
ATOM 1897 N N . ASP B 1 93 ? 5.043 3.27 15.219 1 95.94 93 ASP B N 1
ATOM 1898 C CA . ASP B 1 93 ? 5.852 3.496 16.406 1 95.94 93 ASP B CA 1
ATOM 1899 C C . ASP B 1 93 ? 6.746 4.723 16.25 1 95.94 93 ASP B C 1
ATOM 1901 O O . ASP B 1 93 ? 7.523 5.059 17.141 1 95.94 93 ASP B O 1
ATOM 1905 N N . TYR B 1 94 ? 6.695 5.328 15.133 1 96.38 94 TYR B N 1
ATOM 1906 C CA . TYR B 1 94 ? 7.523 6.492 14.852 1 96.38 94 TYR B CA 1
ATOM 1907 C C . TYR B 1 94 ? 6.695 7.625 14.258 1 96.38 94 TYR B C 1
ATOM 1909 O O . TYR B 1 94 ? 6.828 7.945 13.078 1 96.38 94 TYR B O 1
ATOM 1917 N N . PRO B 1 95 ? 5.984 8.328 15.031 1 98.06 95 PRO B N 1
ATOM 1918 C CA . PRO B 1 95 ? 5.223 9.484 14.562 1 98.06 95 PRO B CA 1
ATOM 1919 C C . PRO B 1 95 ? 6.117 10.625 14.086 1 98.06 95 PRO B C 1
ATOM 1921 O O . PRO B 1 95 ? 7.309 10.656 14.406 1 98.06 95 PRO B O 1
ATOM 1924 N N . ARG B 1 96 ? 5.5 11.547 13.273 1 98.5 96 ARG B N 1
ATOM 1925 C CA . ARG B 1 96 ? 6.254 12.688 12.75 1 98.5 96 ARG B CA 1
ATOM 1926 C C . ARG B 1 96 ? 5.637 14 13.203 1 98.5 96 ARG B C 1
ATOM 1928 O O . ARG B 1 96 ? 4.414 14.133 13.273 1 98.5 96 ARG B O 1
ATOM 1935 N N . THR B 1 97 ? 6.512 14.914 13.484 1 98.44 97 THR B N 1
ATOM 1936 C CA . THR B 1 97 ? 6.086 16.266 13.812 1 98.44 97 THR B CA 1
ATOM 1937 C C . THR B 1 97 ? 6.789 17.281 12.914 1 98.44 97 THR B C 1
ATOM 1939 O O . THR B 1 97 ? 7.996 17.188 12.688 1 98.44 97 THR B O 1
ATOM 1942 N N . PHE B 1 98 ? 6.035 18.219 12.461 1 97.94 98 PHE B N 1
ATOM 1943 C CA . PHE B 1 98 ? 6.551 19.25 11.555 1 97.94 98 PHE B CA 1
ATOM 1944 C C . PHE B 1 98 ? 6.207 20.641 12.062 1 97.94 98 PHE B C 1
ATOM 1946 O O . PHE B 1 98 ? 5.219 20.828 12.773 1 97.94 98 PHE B O 1
ATOM 1953 N N . TYR B 1 99 ? 7.055 21.562 11.625 1 97 99 TYR B N 1
ATOM 1954 C CA . TYR B 1 99 ? 6.875 22.938 12.055 1 97 99 TYR B CA 1
ATOM 1955 C C . TYR B 1 99 ? 7.02 23.906 10.883 1 97 99 TYR B C 1
ATOM 1957 O O . TYR B 1 99 ? 7.895 23.734 10.031 1 97 99 TYR B O 1
ATOM 1965 N N . TRP B 1 100 ? 6.223 24.844 10.859 1 96.62 100 TRP B N 1
ATOM 1966 C CA . TRP B 1 100 ? 6.332 25.953 9.906 1 96.62 100 TRP B CA 1
ATOM 1967 C C . TRP B 1 100 ? 6.273 27.297 10.625 1 96.62 100 TRP B C 1
ATOM 1969 O O . TRP B 1 100 ? 5.324 27.578 11.359 1 96.62 100 TRP B O 1
ATOM 1979 N N . ASP B 1 101 ? 7.168 28.078 10.305 1 94.88 101 ASP B N 1
ATOM 1980 C CA . ASP B 1 101 ? 7.172 29.453 10.812 1 94.88 101 ASP B CA 1
ATOM 1981 C C . ASP B 1 101 ? 6.699 30.438 9.734 1 94.88 101 ASP B C 1
ATOM 1983 O O . ASP B 1 101 ? 7.066 30.312 8.57 1 94.88 101 ASP B O 1
ATOM 1987 N N . PHE B 1 102 ? 5.855 31.438 10.234 1 95.25 102 PHE B N 1
ATOM 1988 C CA . PHE B 1 102 ? 5.398 32.438 9.266 1 95.25 102 PHE B CA 1
ATOM 1989 C C . PHE B 1 102 ? 4.836 33.656 9.969 1 95.25 102 PHE B C 1
ATOM 1991 O O . PHE B 1 102 ? 4.715 33.656 11.195 1 95.25 102 PHE B O 1
ATOM 1998 N N . GLN B 1 103 ? 4.582 34.656 9.125 1 94.56 103 GLN B N 1
ATOM 1999 C CA . GLN B 1 103 ? 3.934 35.875 9.57 1 94.56 103 GLN B CA 1
ATOM 2000 C C . GLN B 1 103 ? 2.756 36.25 8.672 1 94.56 103 GLN B C 1
ATOM 2002 O O . GLN B 1 103 ? 2.752 35.906 7.484 1 94.56 103 GLN B O 1
ATOM 2007 N N . THR B 1 104 ? 1.804 36.781 9.359 1 93.19 104 THR B N 1
ATOM 2008 C CA . THR B 1 104 ? 0.674 37.281 8.578 1 93.19 104 THR B CA 1
ATOM 2009 C C . THR B 1 104 ? 0.094 38.531 9.188 1 93.19 104 THR B C 1
ATOM 2011 O O . THR B 1 104 ? 0.266 38.781 10.383 1 93.19 104 THR B O 1
ATOM 2014 N N . ASN B 1 105 ? -0.558 39.344 8.273 1 92 105 ASN B N 1
ATOM 2015 C CA . ASN B 1 105 ? -1.172 40.594 8.734 1 92 105 ASN B CA 1
ATOM 2016 C C . ASN B 1 105 ? -2.691 40.562 8.594 1 92 105 ASN B C 1
ATOM 2018 O O . ASN B 1 105 ? -3.369 41.562 8.852 1 92 105 ASN B O 1
ATOM 2022 N N . SER B 1 106 ? -3.205 39.531 8.18 1 92 106 SER B N 1
ATOM 2023 C CA . SER B 1 106 ? -4.648 39.406 8 1 92 106 SER B CA 1
ATOM 2024 C C . SER B 1 106 ? -5.121 38 8.422 1 92 106 SER B C 1
ATOM 2026 O O . SER B 1 106 ? -4.324 37.062 8.508 1 92 106 SER B O 1
ATOM 2028 N N . THR B 1 107 ? -6.434 37.938 8.727 1 92.56 107 THR B N 1
ATOM 2029 C CA . THR B 1 107 ? -7.055 36.656 9.062 1 92.56 107 THR B CA 1
ATOM 2030 C C . THR B 1 107 ? -6.934 35.656 7.902 1 92.56 107 THR B C 1
ATOM 2032 O O . THR B 1 107 ? -7.223 36.031 6.754 1 92.56 107 THR B O 1
ATOM 2035 N N . VAL B 1 108 ? -6.457 34.438 8.312 1 93.88 108 VAL B N 1
ATOM 2036 C CA . VAL B 1 108 ? -6.215 33.469 7.25 1 93.88 108 VAL B CA 1
ATOM 2037 C C . VAL B 1 108 ? -6.77 32.094 7.66 1 93.88 108 VAL B C 1
ATOM 2039 O O . VAL B 1 108 ? -6.867 31.797 8.852 1 93.88 108 VAL B O 1
ATOM 2042 N N . ARG B 1 109 ? -7.199 31.375 6.656 1 95.62 109 ARG B N 1
ATOM 2043 C CA . ARG B 1 109 ? -7.492 29.953 6.785 1 95.62 109 ARG B CA 1
ATOM 2044 C C . ARG B 1 109 ? -6.328 29.109 6.285 1 95.62 109 ARG B C 1
ATOM 2046 O O . ARG B 1 109 ? -5.812 29.328 5.188 1 95.62 109 ARG B O 1
ATOM 2053 N N . ILE B 1 110 ? -5.906 28.125 7.113 1 95.38 110 ILE B N 1
ATOM 2054 C CA . ILE B 1 110 ? -4.742 27.312 6.77 1 95.38 110 ILE B CA 1
ATOM 2055 C C . ILE B 1 110 ? -5.125 25.828 6.77 1 95.38 110 ILE B C 1
ATOM 2057 O O . ILE B 1 110 ? -5.734 25.344 7.723 1 95.38 110 ILE B O 1
ATOM 2061 N N . ALA B 1 111 ? -4.762 25.203 5.688 1 97 111 ALA B N 1
ATOM 2062 C CA . ALA B 1 111 ? -4.898 23.75 5.621 1 97 111 ALA B CA 1
ATOM 2063 C C . ALA B 1 111 ? -3.543 23.062 5.773 1 97 111 ALA B C 1
ATOM 2065 O O . ALA B 1 111 ? -2.59 23.391 5.062 1 97 111 ALA B O 1
ATOM 2066 N N . THR B 1 112 ? -3.473 22.203 6.777 1 97.56 112 THR B N 1
ATOM 2067 C CA . THR B 1 112 ? -2.359 21.266 6.809 1 97.56 112 THR B CA 1
ATOM 2068 C C . THR B 1 112 ? -2.674 20.031 5.973 1 97.56 112 THR B C 1
ATOM 2070 O O . THR B 1 112 ? -3.674 19.344 6.211 1 97.56 112 THR B O 1
ATOM 2073 N N . VAL B 1 113 ? -1.806 19.781 5.023 1 97.88 113 VAL B N 1
ATOM 2074 C CA . VAL B 1 113 ? -2.068 18.688 4.09 1 97.88 113 VAL B CA 1
ATOM 2075 C C . VAL B 1 113 ? -0.996 17.609 4.234 1 97.88 113 VAL B C 1
ATOM 2077 O O . VAL B 1 113 ? 0.195 17.922 4.32 1 97.88 113 VAL B O 1
ATOM 2080 N N . VAL B 1 114 ? -1.425 16.344 4.262 1 98.5 114 VAL B N 1
ATOM 2081 C CA . VAL B 1 114 ? -0.521 15.195 4.258 1 98.5 114 VAL B CA 1
ATOM 2082 C C . VAL B 1 114 ? -0.882 14.258 3.109 1 98.5 114 VAL B C 1
ATOM 2084 O O . VAL B 1 114 ? -1.996 13.734 3.057 1 98.5 114 VAL B O 1
ATOM 2087 N N . ASP B 1 115 ? 0.03 14.125 2.223 1 98.38 115 ASP B N 1
ATOM 2088 C CA . ASP B 1 115 ? -0.1 13.148 1.143 1 98.38 115 ASP B CA 1
ATOM 2089 C C . ASP B 1 115 ? 0.696 11.883 1.447 1 98.38 115 ASP B C 1
ATOM 2091 O O . ASP B 1 115 ? 1.814 11.953 1.962 1 98.38 115 ASP B O 1
ATOM 2095 N N . ILE B 1 116 ? 0.094 10.789 1.168 1 97.81 116 ILE B N 1
ATOM 2096 C CA . ILE B 1 116 ? 0.853 9.547 1.13 1 97.81 116 ILE B CA 1
ATOM 2097 C C . ILE B 1 116 ? 1.418 9.328 -0.271 1 97.81 116 ILE B C 1
ATOM 2099 O O . ILE B 1 116 ? 0.671 9.305 -1.253 1 97.81 116 ILE B O 1
ATOM 2103 N N . ILE B 1 117 ? 2.754 9.141 -0.326 1 97.44 117 ILE B N 1
ATOM 2104 C CA . ILE B 1 117 ? 3.357 9.125 -1.654 1 97.44 117 ILE B CA 1
ATOM 2105 C C . ILE B 1 117 ? 4.188 7.855 -1.828 1 97.44 117 ILE B C 1
ATOM 2107 O O . ILE B 1 117 ? 4.523 7.188 -0.847 1 97.44 117 ILE B O 1
ATOM 2111 N N . ARG B 1 118 ? 4.445 7.5 -3.17 1 95.19 118 ARG B N 1
ATOM 2112 C CA . ARG B 1 118 ? 5.285 6.359 -3.527 1 95.19 118 ARG B CA 1
ATOM 2113 C C . ARG B 1 118 ? 6.715 6.801 -3.824 1 95.19 118 ARG B C 1
ATOM 2115 O O . ARG B 1 118 ? 7.066 7.043 -4.98 1 95.19 118 ARG B O 1
ATOM 2122 N N . GLU B 1 119 ? 7.438 6.902 -2.812 1 94.69 119 GLU B N 1
ATOM 2123 C CA . GLU B 1 119 ? 8.828 7.328 -2.975 1 94.69 119 GLU B CA 1
ATOM 2124 C C . GLU B 1 119 ? 9.781 6.348 -2.301 1 94.69 119 GLU B C 1
ATOM 2126 O O . GLU B 1 119 ? 9.562 5.945 -1.155 1 94.69 119 GLU B O 1
ATOM 2131 N N . LEU B 1 120 ? 10.82 5.996 -3.074 1 93.5 120 LEU B N 1
ATOM 2132 C CA . LEU B 1 120 ? 11.82 5.074 -2.561 1 93.5 120 LEU B CA 1
ATOM 2133 C C . LEU B 1 120 ? 12.938 5.828 -1.844 1 93.5 120 LEU B C 1
ATOM 2135 O O . LEU B 1 120 ? 13.055 7.047 -1.984 1 93.5 120 LEU B O 1
ATOM 2139 N N . ASN B 1 121 ? 13.641 5.148 -1.043 1 94.69 121 ASN B N 1
ATOM 2140 C CA . ASN B 1 121 ? 14.836 5.633 -0.358 1 94.69 121 ASN B CA 1
ATOM 2141 C C . ASN B 1 121 ? 14.492 6.68 0.696 1 94.69 121 ASN B C 1
ATOM 2143 O O . ASN B 1 121 ? 15.242 7.633 0.9 1 94.69 121 ASN B O 1
ATOM 2147 N N . ILE B 1 122 ? 13.297 6.715 1.162 1 95.62 122 ILE B N 1
ATOM 2148 C CA . ILE B 1 122 ? 12.891 7.562 2.279 1 95.62 122 ILE B CA 1
ATOM 2149 C C . ILE B 1 122 ? 12.781 6.719 3.549 1 95.62 122 ILE B C 1
ATOM 2151 O O . ILE B 1 122 ? 13.375 7.051 4.578 1 95.62 122 ILE B O 1
ATOM 2155 N N . CYS B 1 123 ? 12.031 5.621 3.479 1 94.25 123 CYS B N 1
ATOM 2156 C CA . CYS B 1 123 ? 11.945 4.684 4.598 1 94.25 123 CYS B CA 1
ATOM 2157 C C . CYS B 1 123 ? 13.055 3.641 4.523 1 94.25 123 CYS B C 1
ATOM 2159 O O . CYS B 1 123 ? 13.516 3.293 3.434 1 94.25 123 CYS B O 1
ATOM 2161 N N . PRO B 1 124 ? 13.391 3.17 5.746 1 87.69 124 PRO B N 1
ATOM 2162 C CA . PRO B 1 124 ? 14.391 2.1 5.723 1 87.69 124 PRO B CA 1
ATOM 2163 C C . PRO B 1 124 ? 13.922 0.868 4.953 1 87.69 124 PRO B C 1
ATOM 2165 O O . PRO B 1 124 ? 12.742 0.499 5.031 1 87.69 124 PRO B O 1
ATOM 2168 N N . ASP B 1 125 ? 14.75 0.319 4.148 1 82.69 125 ASP B N 1
ATOM 2169 C CA . ASP B 1 125 ? 14.578 -0.91 3.381 1 82.69 125 ASP B CA 1
ATOM 2170 C C . ASP B 1 125 ? 13.422 -0.776 2.385 1 82.69 125 ASP B C 1
ATOM 2172 O O . ASP B 1 125 ? 13.023 -1.758 1.758 1 82.69 125 ASP B O 1
ATOM 2176 N N . ASP B 1 126 ? 12.844 0.349 2.34 1 80.81 126 ASP B N 1
ATOM 2177 C CA . ASP B 1 126 ? 11.781 0.629 1.381 1 80.81 126 ASP B CA 1
ATOM 2178 C C . ASP B 1 126 ? 10.594 -0.315 1.583 1 80.81 126 ASP B C 1
ATOM 2180 O O . ASP B 1 126 ? 10.016 -0.812 0.613 1 80.81 126 ASP B O 1
ATOM 2184 N N . GLN B 1 127 ? 10.359 -0.622 2.838 1 87.62 127 GLN B N 1
ATOM 2185 C CA . GLN B 1 127 ? 9.195 -1.434 3.178 1 87.62 127 GLN B CA 1
ATOM 2186 C C . GLN B 1 127 ? 8.016 -0.557 3.57 1 87.62 127 GLN B C 1
ATOM 2188 O O . GLN B 1 127 ? 7.578 -0.57 4.723 1 87.62 127 GLN B O 1
ATOM 2193 N N . ALA B 1 128 ? 7.57 0.249 2.623 1 95.56 128 ALA B N 1
ATOM 2194 C CA . ALA B 1 128 ? 6.422 1.123 2.836 1 95.56 128 ALA B CA 1
ATOM 2195 C C . ALA B 1 128 ? 5.254 0.725 1.935 1 95.56 128 ALA B C 1
ATOM 2197 O O . ALA B 1 128 ? 5.426 -0.061 1 1 95.56 128 ALA B O 1
ATOM 2198 N N . VAL B 1 129 ? 4.156 1.191 2.34 1 96.38 129 VAL B N 1
ATOM 2199 C CA . VAL B 1 129 ? 2.951 0.845 1.592 1 96.38 129 VAL B CA 1
ATOM 2200 C C . VAL B 1 129 ? 2.109 2.098 1.356 1 96.38 129 VAL B C 1
ATOM 2202 O O . VAL B 1 129 ? 2.352 3.139 1.97 1 96.38 129 VAL B O 1
ATOM 2205 N N . VAL B 1 130 ? 1.18 1.976 0.44 1 97.06 130 VAL B N 1
ATOM 2206 C CA . VAL B 1 130 ? 0.166 2.998 0.207 1 97.06 130 VAL B CA 1
ATOM 2207 C C . VAL B 1 130 ? -1.227 2.393 0.365 1 97.06 130 VAL B C 1
ATOM 2209 O O . VAL B 1 130 ? -1.523 1.345 -0.216 1 97.06 130 VAL B O 1
ATOM 2212 N N . PRO B 1 131 ? -2.1 2.975 1.193 1 95.94 131 PRO B N 1
ATOM 2213 C CA . PRO B 1 131 ? -3.473 2.477 1.296 1 95.94 131 PRO B CA 1
ATOM 2214 C C . PRO B 1 131 ? -4.234 2.574 -0.023 1 95.94 131 PRO B C 1
ATOM 2216 O O . PRO B 1 131 ? -3.982 3.479 -0.822 1 95.94 131 PRO B O 1
ATOM 2219 N N . ILE B 1 132 ? -5.238 1.739 -0.18 1 94 132 ILE B N 1
ATOM 2220 C CA . ILE B 1 132 ? -5.941 1.718 -1.458 1 94 132 ILE B CA 1
ATOM 2221 C C . ILE B 1 132 ? -7.047 2.77 -1.455 1 94 132 ILE B C 1
ATOM 2223 O O . ILE B 1 132 ? -7.555 3.15 -2.514 1 94 132 ILE B O 1
ATOM 2227 N N . LYS B 1 133 ? -7.488 3.223 -0.352 1 90.56 133 LYS B N 1
ATOM 2228 C CA . LYS B 1 133 ? -8.625 4.129 -0.257 1 90.56 133 LYS B CA 1
ATOM 2229 C C . LYS B 1 133 ? -8.219 5.566 -0.576 1 90.56 133 LYS B C 1
ATOM 2231 O O . LYS B 1 133 ? -8.68 6.145 -1.562 1 90.56 133 LYS B O 1
ATOM 2236 N N . SER B 1 134 ? -7.504 6.211 0.295 1 87.62 134 SER B N 1
ATOM 2237 C CA . SER B 1 134 ? -7.121 7.613 0.15 1 87.62 134 SER B CA 1
ATOM 2238 C C . SER B 1 134 ? -5.633 7.809 0.402 1 87.62 134 SER B C 1
ATOM 2240 O O . SER B 1 134 ? -5.031 7.09 1.203 1 87.62 134 SER B O 1
ATOM 2242 N N . ASN B 1 135 ? -5.184 8.797 -0.346 1 93.19 135 ASN B N 1
ATOM 2243 C CA . ASN B 1 135 ? -3.771 9.094 -0.146 1 93.19 135 ASN B CA 1
ATOM 2244 C C . ASN B 1 135 ? -3.566 10.539 0.308 1 93.19 135 ASN B C 1
ATOM 2246 O O . ASN B 1 135 ? -2.436 11.023 0.354 1 93.19 135 ASN B O 1
ATOM 2250 N N . ARG B 1 136 ? -4.68 11.273 0.604 1 97.25 136 ARG B N 1
ATOM 2251 C CA . ARG B 1 136 ? -4.551 12.656 1.044 1 97.25 136 ARG B CA 1
ATOM 2252 C C . ARG B 1 136 ? -5.434 12.93 2.256 1 97.25 136 ARG B C 1
ATOM 2254 O O . ARG B 1 136 ? -6.617 12.586 2.258 1 97.25 136 ARG B O 1
ATOM 2261 N N . TYR B 1 137 ? -4.816 13.523 3.137 1 97.12 137 TYR B N 1
ATOM 2262 C CA . TYR B 1 137 ? -5.488 13.906 4.375 1 97.12 137 TYR B CA 1
ATOM 2263 C C . TYR B 1 137 ? -5.219 15.359 4.719 1 97.12 137 TYR B C 1
ATOM 2265 O O . TYR B 1 137 ? -4.18 15.914 4.344 1 97.12 137 TYR B O 1
ATOM 2273 N N . TYR B 1 138 ? -6.168 15.984 5.363 1 97.44 138 TYR B N 1
ATOM 2274 C CA . TYR B 1 138 ? -5.914 17.391 5.691 1 97.44 138 TYR B CA 1
ATOM 2275 C C . TYR B 1 138 ? -6.723 17.812 6.91 1 97.44 138 TYR B C 1
ATOM 2277 O O . TYR B 1 138 ? -7.715 17.172 7.262 1 97.44 138 TYR B O 1
ATOM 2285 N N . ALA B 1 139 ? -6.289 18.859 7.566 1 97 139 ALA B N 1
ATOM 2286 C CA . ALA B 1 139 ? -6.961 19.578 8.641 1 97 139 ALA B CA 1
ATOM 2287 C C . ALA B 1 139 ? -6.949 21.094 8.391 1 97 139 ALA B C 1
ATOM 2289 O O . ALA B 1 139 ? -5.969 21.625 7.867 1 97 139 ALA B O 1
ATOM 2290 N N . ILE B 1 140 ? -8.086 21.719 8.742 1 95.81 140 ILE B N 1
ATOM 2291 C CA . ILE B 1 140 ? -8.195 23.156 8.508 1 95.81 140 ILE B CA 1
ATOM 2292 C C . ILE B 1 140 ? -8.234 23.891 9.844 1 95.81 140 ILE B C 1
ATOM 2294 O O . ILE B 1 140 ? -8.945 23.484 10.766 1 95.81 140 ILE B O 1
ATOM 2298 N N . THR B 1 141 ? -7.488 24.938 9.891 1 94.62 141 THR B N 1
ATOM 2299 C CA . THR B 1 141 ? -7.492 25.812 11.062 1 94.62 141 THR B CA 1
ATOM 2300 C C . THR B 1 141 ? -7.582 27.281 10.648 1 94.62 141 THR B C 1
ATOM 2302 O O . THR B 1 141 ? -7.102 27.656 9.578 1 94.62 141 THR B O 1
ATOM 2305 N N . ASP B 1 142 ? -8.141 28.031 11.586 1 93 142 ASP B N 1
ATOM 2306 C CA . ASP B 1 142 ? -8.258 29.469 11.336 1 93 142 ASP B CA 1
ATOM 2307 C C . ASP B 1 142 ? -7.352 30.266 12.266 1 93 142 ASP B C 1
ATOM 2309 O O . ASP B 1 142 ? -7.199 29.922 13.438 1 93 142 ASP B O 1
ATOM 2313 N N . LEU B 1 143 ? -6.809 31.266 11.648 1 93 143 LEU B N 1
ATOM 2314 C CA . LEU B 1 143 ? -5.996 32.188 12.43 1 93 143 LEU B CA 1
ATOM 2315 C C . LEU B 1 143 ? -6.52 33.625 12.297 1 93 143 LEU B C 1
ATOM 2317 O O . LEU B 1 143 ? -6.574 34.156 11.195 1 93 143 LEU B O 1
ATOM 2321 N N . THR B 1 144 ? -6.875 34.156 13.469 1 93.88 144 THR B N 1
ATOM 2322 C CA . THR B 1 144 ? -7.375 35.531 13.477 1 93.88 144 THR B CA 1
ATOM 2323 C C . THR B 1 144 ? -6.27 36.5 13.875 1 93.88 144 THR B C 1
ATOM 2325 O O . THR B 1 144 ? -5.496 36.219 14.797 1 93.88 144 THR B O 1
ATOM 2328 N N . VAL B 1 145 ? -6.211 37.562 13.141 1 89.38 145 VAL B N 1
ATOM 2329 C CA . VAL B 1 145 ? -5.199 38.562 13.414 1 89.38 145 VAL B CA 1
ATOM 2330 C C . VAL B 1 145 ? -5.863 39.812 13.992 1 89.38 145 VAL B C 1
ATOM 2332 O O . VAL B 1 145 ? -6.863 40.281 13.461 1 89.38 145 VAL B O 1
ATOM 2335 N N . ASN B 1 146 ? -5.312 40.25 15.117 1 83.5 146 ASN B N 1
ATOM 2336 C CA . ASN B 1 146 ? -5.738 41.5 15.734 1 83.5 146 ASN B CA 1
ATOM 2337 C C . ASN B 1 146 ? -4.762 42.625 15.438 1 83.5 146 ASN B C 1
ATOM 2339 O O . ASN B 1 146 ? -3.555 42.406 15.344 1 83.5 146 ASN B O 1
#

Solvent-accessible surface area (backbone atoms only — not comparable to full-atom values): 17171 Å² total; per-residue (Å²): 134,86,79,77,73,75,75,82,70,83,72,79,75,74,75,73,73,69,74,69,73,69,70,70,70,70,67,73,67,74,80,69,65,50,71,71,43,82,47,80,46,61,67,57,65,43,52,55,65,37,84,42,61,39,37,40,36,41,40,33,56,38,82,57,24,27,31,34,36,38,37,61,47,58,76,54,89,62,41,70,67,47,77,56,68,47,74,45,52,40,29,53,92,41,63,43,75,48,76,39,47,30,28,43,77,55,66,36,45,37,32,47,37,40,34,56,50,87,62,76,85,62,37,79,90,45,63,30,36,42,56,62,76,62,46,70,47,72,50,78,48,64,33,42,49,96,140,78,86,73,87,76,84,79,71,80,76,78,77,72,76,71,75,66,73,68,72,69,68,70,70,69,65,70,67,74,82,68,66,48,70,72,44,81,47,80,46,62,68,57,64,42,53,55,66,37,83,40,60,40,38,40,37,42,40,33,57,38,82,53,24,29,31,35,36,37,37,60,48,58,76,55,91,60,41,68,67,43,77,56,70,48,74,45,52,41,30,53,92,41,62,46,75,45,75,37,46,30,28,43,76,55,67,36,47,37,33,44,37,38,35,55,47,86,61,78,85,61,38,80,90,44,64,29,36,44,57,60,76,65,47,71,46,73,50,78,48,63,34,42,50,96

Secondary structure (DSSP, 8-state):
----------------------------------S-EEEEE--SEE-TT--EEEEEEEE---SSBEEEEEEEEESS--BSSTT--EEEEEBTTB-EEEEEEEB-SS-EEEEEEEEEE--SSSSGGG-BEEESS-SEEEEEEEEEE-/----------------------------------S-EEEEE--SEE-TT--EEEEEEEE---SSBEEEEEEEEESS--BSSTT--EEEEEBTTB-EEEEEEEB-SS-EEEEEEEEEE--SSSSGGG-BEEESS-SEEEEEEEEEE-

Foldseek 3Di:
DPPPVPCPDDDPPPPPPPPPPCPVPVPVPVPPWAAKDKDKDWDQEDAAFDKTKIKIKIATRDQWKFKKKKAKDKPDDWADPRGDIDIAIHHRVDIDMDMDITGHGAKMKMKIKMFTDQDPPRDPVSGHDADPPGGMDIDIDIHGYD/DDDDDDDPDDPPPPPPPPPPPCPVPVPCPVPPWAAKDKDKDWDQEDAAFDKTKIKIKIATRDQWKFKKKKAKDKPDDWADPRGDIDIAIHHRVDIDMDMDITGHGAKMKMKIKMFTDQDPPRDPPSRHDADPPGGMDIDIDIHGYD

Radius of gyration: 34.46 Å; Cα contacts (8 Å, |Δi|>4): 592; chains: 2; bounding box: 139×87×91 Å

Nearest PDB structures (foldseek):
  3es6-assembly2_B  TM=9.560E-01  e=1.760E-14  Homo sapiens
  8ayh-assembly1_A  TM=8.222E-01  e=1.116E-03  Homo sapiens
  8coe-assembly1_A  TM=8.322E-01  e=7.529E-03  Homo sapiens
  8cte-assembly1_X  TM=7.557E-01  e=5.477E-03  Homo sapiens
  5ow3-assembly1_C-3  TM=6.504E-01  e=2.898E-03  Arabidopsis thaliana

Organism: Cavia porcellus (NCBI:txid10141)